Protein AF-R1F350-F1 (afdb_monomer)

Sequence (183 aa):
MNARAAGSGDGQAMASATAKAPAALISCAGPSAGRVEKTRAMTGGVHEHMRAWEPEEDLTILRLLGECAQSGLGPNWSRIAVSLPGRTVSSVRNRWQRIEKGRKLREAGHAFKNRCQRCGAPKRGHVCLAKLDQRASADAVAAAGLGQPTPPPPSQHRSPAPAPTPAPAPPPSAFKAFICHRE

InterPro domains:
  IPR001005 SANT/Myb domain [PF00249] (52-98)
  IPR001005 SANT/Myb domain [PS50090] (53-100)
  IPR001005 SANT/Myb domain [SM00717] (49-102)
  IPR001005 SANT/Myb domain [cd00167] (52-99)
  IPR009057 Homedomain-like superfamily [SSF46689] (52-104)
  IPR017930 Myb domain [PS51294] (51-104)

Solvent-accessible surface area (backbone atoms only — not comparable to full-atom values): 12616 Å² total; per-residue (Å²): 140,83,90,77,90,83,83,87,85,81,80,85,89,75,88,80,90,79,81,84,80,80,88,78,85,79,85,85,80,85,78,96,72,83,83,76,79,74,77,76,74,80,79,81,69,83,64,91,80,68,78,77,86,51,44,67,58,51,49,51,51,54,50,54,43,50,55,27,52,75,69,74,39,68,81,58,48,65,69,52,26,72,78,35,87,97,49,49,44,66,56,52,52,55,50,51,53,41,29,51,53,26,47,55,39,53,76,69,65,57,87,65,90,54,54,31,93,83,72,63,47,52,49,60,35,58,71,52,64,66,57,46,54,55,47,55,52,50,52,49,45,61,72,64,72,59,83,71,84,76,75,77,76,80,77,72,80,76,73,81,77,82,76,86,79,80,80,83,80,81,80,82,78,81,79,77,80,79,76,85,83,87,132

Mean predicted aligned error: 19.85 Å

Organism: Emiliania huxleyi (NCBI:txid2903)

Foldseek 3Di:
DDDDDDDDDDDDDDDDDDDDDDDDDDDDDDDDDDDPVPPPPPPPDDPPPPDDDALVLVVLLVVQQVVCVVVVHHRPLVVSVVVPPPDDSVRSVVLVVQLVVLVVCVVVVHDAPDADPQPRHRPGNDRDVSRVVVVVVVVVVVVVVDPDDDPDPPPPDPDDDDDDDDDDDDDDDDDDPPPDDDD

Structure (mmCIF, N/CA/C/O backbone):
data_AF-R1F350-F1
#
_entry.id   AF-R1F350-F1
#
loop_
_atom_site.group_PDB
_atom_site.id
_atom_site.type_symbol
_atom_site.label_atom_id
_atom_site.label_alt_id
_atom_site.label_comp_id
_atom_site.label_asym_id
_atom_site.label_entity_id
_atom_site.label_seq_id
_atom_site.pdbx_PDB_ins_code
_atom_site.Cartn_x
_atom_site.Cartn_y
_atom_site.Cartn_z
_atom_site.occupancy
_atom_site.B_iso_or_equiv
_atom_site.auth_seq_id
_atom_site.auth_comp_id
_atom_site.auth_asym_id
_atom_site.auth_atom_id
_atom_site.pdbx_PDB_model_num
ATOM 1 N N . MET A 1 1 ? 47.060 55.352 20.694 1.00 50.06 1 MET A N 1
ATOM 2 C CA . MET A 1 1 ? 45.718 54.897 20.275 1.00 50.06 1 MET A CA 1
ATOM 3 C C . MET A 1 1 ? 45.734 53.382 20.373 1.00 50.06 1 MET A C 1
ATOM 5 O O . MET A 1 1 ? 46.340 52.729 19.539 1.00 50.06 1 MET A O 1
ATOM 9 N N . ASN A 1 2 ? 45.224 52.865 21.490 1.00 38.97 2 ASN A N 1
ATOM 10 C CA . ASN A 1 2 ? 45.130 51.436 21.796 1.00 38.97 2 ASN A CA 1
ATOM 11 C C . ASN A 1 2 ? 43.797 50.865 21.287 1.00 38.97 2 ASN A C 1
ATOM 13 O O . ASN A 1 2 ? 42.863 51.640 21.088 1.00 38.97 2 ASN A O 1
ATOM 17 N N . ALA A 1 3 ? 43.722 49.522 21.258 1.00 43.44 3 ALA A N 1
ATOM 18 C CA . ALA A 1 3 ? 42.545 48.644 21.099 1.00 43.44 3 ALA A CA 1
ATOM 19 C C . ALA A 1 3 ? 42.185 48.291 19.637 1.00 43.44 3 ALA A C 1
ATOM 21 O O . ALA A 1 3 ? 42.104 49.178 18.802 1.00 43.44 3 ALA A O 1
ATOM 22 N N . ARG A 1 4 ? 41.925 47.038 19.226 1.00 43.22 4 ARG A N 1
ATOM 23 C CA . ARG A 1 4 ? 41.591 45.754 19.894 1.00 43.22 4 ARG A CA 1
ATOM 24 C C . ARG A 1 4 ? 41.860 44.629 18.866 1.00 43.22 4 ARG A C 1
ATOM 26 O O . ARG A 1 4 ? 41.334 44.697 17.765 1.00 43.22 4 ARG A O 1
ATOM 33 N N . ALA A 1 5 ? 42.817 43.726 19.076 1.00 41.25 5 ALA A N 1
ATOM 34 C CA . ALA A 1 5 ? 42.639 42.362 19.603 1.00 41.25 5 ALA A CA 1
ATOM 35 C C . ALA A 1 5 ? 41.342 41.643 19.161 1.00 41.25 5 ALA A C 1
ATOM 37 O O . ALA A 1 5 ? 40.308 41.775 19.814 1.00 41.25 5 ALA A O 1
ATOM 38 N N . ALA A 1 6 ? 41.426 40.850 18.087 1.00 47.41 6 ALA A N 1
ATOM 39 C CA . ALA A 1 6 ? 40.472 39.786 17.779 1.00 47.41 6 ALA A CA 1
ATOM 40 C C . ALA A 1 6 ? 40.971 38.487 18.430 1.00 47.41 6 ALA A C 1
ATOM 42 O O . ALA A 1 6 ? 42.096 38.053 18.181 1.00 47.41 6 ALA A O 1
ATOM 43 N N . GLY A 1 7 ? 40.152 37.916 19.311 1.00 38.00 7 GLY A N 1
ATOM 44 C CA . GLY A 1 7 ? 40.407 36.637 19.957 1.00 38.00 7 GLY A CA 1
ATOM 45 C C . GLY A 1 7 ? 39.994 35.474 19.061 1.00 38.00 7 GLY A C 1
ATOM 46 O O . GLY A 1 7 ? 38.852 35.419 18.615 1.00 38.00 7 GLY A O 1
ATOM 47 N N . SER A 1 8 ? 40.908 34.527 18.861 1.00 42.53 8 SER A N 1
ATOM 48 C CA . SER A 1 8 ? 40.572 33.149 18.503 1.00 42.53 8 SER A CA 1
ATOM 49 C C . SER A 1 8 ? 40.710 32.308 19.761 1.00 42.53 8 SER A C 1
ATOM 51 O O . SER A 1 8 ? 41.816 32.037 20.225 1.00 42.53 8 SER A O 1
ATOM 53 N N . GLY A 1 9 ? 39.568 31.944 20.331 1.00 43.94 9 GLY A N 1
ATOM 54 C CA . GLY A 1 9 ? 39.455 30.845 21.269 1.00 43.94 9 GLY A CA 1
ATOM 55 C C . GLY A 1 9 ? 38.732 29.719 20.553 1.00 43.94 9 GLY A C 1
ATOM 56 O O . GLY A 1 9 ? 37.533 29.826 20.340 1.00 43.94 9 GLY A O 1
ATOM 57 N N . ASP A 1 10 ? 39.455 28.659 20.214 1.00 48.03 10 ASP A N 1
ATOM 58 C CA . ASP A 1 10 ? 38.852 27.371 19.896 1.00 48.03 10 ASP A CA 1
ATOM 59 C C . ASP A 1 10 ? 39.538 26.306 20.742 1.00 48.03 10 ASP A C 1
ATOM 61 O O . ASP A 1 10 ? 40.763 26.154 20.769 1.00 48.03 10 ASP A O 1
ATOM 65 N N . GLY A 1 11 ? 38.699 25.650 21.535 1.00 42.50 11 GLY A N 1
ATOM 66 C CA . GLY A 1 11 ? 39.074 24.708 22.563 1.00 42.50 11 GLY A CA 1
ATOM 67 C C . GLY A 1 11 ? 39.559 23.385 21.986 1.00 42.50 11 GLY A C 1
ATOM 68 O O . GLY A 1 11 ? 38.943 22.787 21.114 1.00 42.50 11 GLY A O 1
ATOM 69 N N . GLN A 1 12 ? 40.657 22.906 22.559 1.00 41.66 12 GLN A N 1
ATOM 70 C CA . GLN A 1 12 ? 40.673 21.649 23.307 1.00 41.66 12 GLN A CA 1
ATOM 71 C C . GLN A 1 12 ? 39.906 20.476 22.657 1.00 41.66 12 GLN A C 1
ATOM 73 O O . GLN A 1 12 ? 38.819 20.098 23.085 1.00 41.66 12 GLN A O 1
ATOM 78 N N . ALA A 1 13 ? 40.527 19.841 21.662 1.00 43.09 13 ALA A N 1
ATOM 79 C CA . ALA A 1 13 ? 40.185 18.481 21.255 1.00 43.09 13 ALA A CA 1
ATOM 80 C C . ALA A 1 13 ? 40.896 17.484 22.188 1.00 43.09 13 ALA A C 1
ATOM 82 O O . ALA A 1 13 ? 42.116 17.335 22.136 1.00 43.09 13 ALA A O 1
ATOM 83 N N . MET A 1 14 ? 40.132 16.805 23.044 1.00 44.28 14 MET A N 1
ATOM 84 C CA . MET A 1 14 ? 40.595 15.684 23.866 1.00 44.28 14 MET A CA 1
ATOM 85 C C . MET A 1 14 ? 39.774 14.431 23.544 1.00 44.28 14 MET A C 1
ATOM 87 O O . MET A 1 14 ? 38.551 14.469 23.617 1.00 44.28 14 MET A O 1
ATOM 91 N N . ALA A 1 15 ? 40.503 13.338 23.276 1.00 40.78 15 ALA A N 1
ATOM 92 C CA . ALA A 1 15 ? 40.115 11.921 23.345 1.00 40.78 15 ALA A CA 1
ATOM 93 C C . ALA A 1 15 ? 39.000 11.436 22.380 1.00 40.78 15 ALA A C 1
ATOM 95 O O . ALA A 1 15 ? 37.942 12.022 22.246 1.00 40.78 15 ALA A O 1
ATOM 96 N N . SER A 1 16 ? 39.115 10.297 21.697 1.00 45.00 16 SER A N 1
ATOM 97 C CA . SER A 1 16 ? 39.564 9.015 22.238 1.00 45.00 16 SER A CA 1
ATOM 98 C C . SER A 1 16 ? 40.127 8.114 21.138 1.00 45.00 16 SER A C 1
ATOM 100 O O . SER A 1 16 ? 39.430 7.751 20.191 1.00 45.00 16 SER A O 1
ATOM 102 N N . ALA A 1 17 ? 41.379 7.699 21.309 1.00 48.62 17 ALA A N 1
ATOM 103 C CA . ALA A 1 17 ? 41.941 6.543 20.634 1.00 48.62 17 ALA A CA 1
ATOM 104 C C . ALA A 1 17 ? 41.421 5.277 21.330 1.00 48.62 17 ALA A C 1
ATOM 106 O O . ALA A 1 17 ? 41.677 5.069 22.513 1.00 48.62 17 ALA A O 1
ATOM 107 N N . THR A 1 18 ? 40.704 4.417 20.610 1.00 49.72 18 THR A N 1
ATOM 108 C CA . THR A 1 18 ? 40.496 3.025 21.030 1.00 49.72 18 THR A CA 1
ATOM 109 C C . THR A 1 18 ? 41.321 2.134 20.118 1.00 49.72 18 THR A C 1
ATOM 111 O O . THR A 1 18 ? 41.031 1.952 18.937 1.00 49.72 18 THR A O 1
ATOM 114 N N . ALA A 1 19 ? 42.423 1.647 20.683 1.00 50.97 19 ALA A N 1
ATOM 115 C CA . ALA A 1 19 ? 43.364 0.754 20.042 1.00 50.97 19 ALA A CA 1
ATOM 116 C C . ALA A 1 19 ? 42.702 -0.587 19.689 1.00 50.97 19 ALA A C 1
ATOM 118 O O . ALA A 1 19 ? 41.981 -1.194 20.480 1.00 50.97 19 ALA A O 1
ATOM 119 N N . LYS A 1 20 ? 42.995 -1.050 18.476 1.00 44.88 20 LYS A N 1
ATOM 120 C CA . LYS A 1 20 ? 42.653 -2.367 17.947 1.00 44.88 20 LYS A CA 1
ATOM 121 C C . LYS A 1 20 ? 43.559 -3.403 18.622 1.00 44.88 20 LYS A C 1
ATOM 123 O O . LYS A 1 20 ? 44.763 -3.406 18.384 1.00 44.88 20 LYS A O 1
ATOM 128 N N . ALA A 1 21 ? 42.993 -4.248 19.481 1.00 53.97 21 ALA A N 1
ATOM 129 C CA . ALA A 1 21 ? 43.732 -5.330 20.129 1.00 53.97 21 ALA A CA 1
ATOM 130 C C . ALA A 1 21 ? 44.189 -6.388 19.097 1.00 53.97 21 ALA A C 1
ATOM 132 O O . ALA A 1 21 ? 43.416 -6.715 18.188 1.00 53.97 21 ALA A O 1
ATOM 133 N N . PRO A 1 22 ? 45.416 -6.934 19.205 1.00 55.34 22 PRO A N 1
ATOM 134 C CA . PRO A 1 22 ? 45.877 -8.016 18.345 1.00 55.34 22 PRO A CA 1
ATOM 135 C C . PRO A 1 22 ? 45.235 -9.357 18.719 1.00 55.34 22 PRO A C 1
ATOM 137 O O . PRO A 1 22 ? 44.974 -9.655 19.884 1.00 55.34 22 PRO A O 1
ATOM 140 N N . ALA A 1 23 ? 44.999 -10.168 17.688 1.00 49.31 23 ALA A N 1
ATOM 141 C CA . ALA A 1 23 ? 44.456 -11.512 17.777 1.00 49.31 23 ALA A CA 1
ATOM 142 C C . ALA A 1 23 ? 45.375 -12.425 18.606 1.00 49.31 23 ALA A C 1
ATOM 144 O O . ALA A 1 23 ? 46.493 -12.735 18.198 1.00 49.31 23 ALA A O 1
ATOM 145 N N . ALA A 1 24 ? 44.884 -12.872 19.762 1.00 46.31 24 ALA A N 1
ATOM 146 C CA . ALA A 1 24 ? 45.496 -13.957 20.510 1.00 46.31 24 ALA A CA 1
ATOM 147 C C . ALA A 1 24 ? 45.280 -15.275 19.750 1.00 46.31 24 ALA A C 1
ATOM 149 O O . ALA A 1 24 ? 44.149 -15.686 19.481 1.00 46.31 24 ALA A O 1
ATOM 150 N N . LEU A 1 25 ? 46.387 -15.921 19.394 1.00 50.31 25 LEU A N 1
ATOM 151 C CA . LEU A 1 25 ? 46.442 -17.252 18.807 1.00 50.31 25 LEU A CA 1
ATOM 152 C C . LEU A 1 25 ? 46.067 -18.274 19.888 1.00 50.31 25 LEU A C 1
ATOM 154 O O . LEU A 1 25 ? 46.897 -18.660 20.708 1.00 50.31 25 LEU A O 1
ATOM 158 N N . ILE A 1 26 ? 44.806 -18.702 19.905 1.00 52.78 26 ILE A N 1
ATOM 159 C CA . ILE A 1 26 ? 44.370 -19.834 20.725 1.00 52.78 26 ILE A CA 1
ATOM 160 C C . ILE A 1 26 ? 44.694 -21.110 19.946 1.00 52.78 26 ILE A C 1
ATOM 162 O O . ILE A 1 26 ? 44.023 -21.463 18.976 1.00 52.78 26 ILE A O 1
ATOM 166 N N . SER A 1 27 ? 45.769 -21.770 20.373 1.00 45.66 27 SER A N 1
ATOM 167 C CA . SER A 1 27 ? 46.142 -23.123 19.968 1.00 45.66 27 SER A CA 1
ATOM 168 C C . SER A 1 27 ? 45.006 -24.091 20.311 1.00 45.66 27 SER A C 1
ATOM 170 O O . SER A 1 27 ? 44.620 -24.212 21.473 1.00 45.66 27 SER A O 1
ATOM 172 N N . CYS A 1 28 ? 44.446 -24.761 19.304 1.00 36.09 28 CYS A N 1
ATOM 173 C CA . CYS A 1 28 ? 43.453 -25.814 19.485 1.00 36.09 28 CYS A CA 1
ATOM 174 C C . CYS A 1 28 ? 44.112 -27.178 19.243 1.00 36.09 28 CYS A C 1
ATOM 176 O O . CYS A 1 28 ? 44.440 -27.534 18.114 1.00 36.09 28 CYS A O 1
ATOM 178 N N . ALA A 1 29 ? 44.290 -27.951 20.316 1.00 47.88 29 ALA A N 1
ATOM 179 C CA . ALA A 1 29 ? 44.720 -29.344 20.265 1.00 47.88 29 ALA A CA 1
ATOM 180 C C . ALA A 1 29 ? 43.743 -30.237 21.058 1.00 47.88 29 ALA A C 1
ATOM 182 O O . ALA A 1 29 ? 43.839 -30.328 22.276 1.00 47.88 29 ALA A O 1
ATOM 183 N N . GLY A 1 30 ? 42.834 -30.893 20.315 1.00 43.78 30 GLY A N 1
ATOM 184 C CA . GLY A 1 30 ? 42.125 -32.155 20.625 1.00 43.78 30 GLY A CA 1
ATOM 185 C C . GLY A 1 30 ? 41.045 -32.173 21.730 1.00 43.78 30 GLY A C 1
ATOM 186 O O . GLY A 1 30 ? 41.003 -31.264 22.551 1.00 43.78 30 GLY A O 1
ATOM 187 N N . PRO A 1 31 ? 40.179 -33.216 21.807 1.00 49.00 31 PRO A N 1
ATOM 188 C CA . PRO A 1 31 ? 40.074 -34.404 20.954 1.00 49.00 31 PRO A CA 1
ATOM 189 C C . PRO A 1 31 ? 38.715 -34.560 20.232 1.00 49.00 31 PRO A C 1
ATOM 191 O O . PRO A 1 31 ? 37.685 -34.001 20.604 1.00 49.00 31 PRO A O 1
ATOM 194 N N . SER A 1 32 ? 38.750 -35.381 19.182 1.00 53.47 32 SER A N 1
ATOM 195 C CA . SER A 1 32 ? 37.610 -35.910 18.430 1.00 53.47 32 SER A CA 1
ATOM 196 C C . SER A 1 32 ? 36.572 -36.565 19.351 1.00 53.47 32 SER A C 1
ATOM 198 O O . SER A 1 32 ? 36.856 -37.576 19.990 1.00 53.47 32 SER A O 1
ATOM 200 N N . ALA A 1 33 ? 35.360 -36.013 19.387 1.00 47.72 33 ALA A N 1
ATOM 201 C CA . ALA A 1 33 ? 34.172 -36.680 19.903 1.00 47.72 33 ALA A CA 1
ATOM 202 C C . ALA A 1 33 ? 32.977 -36.308 19.013 1.00 47.72 33 ALA A C 1
ATOM 204 O O . ALA A 1 33 ? 32.755 -35.138 18.705 1.00 47.72 33 ALA A O 1
ATOM 205 N N . GLY A 1 34 ? 32.273 -37.342 18.549 1.00 45.47 34 GLY A N 1
ATOM 206 C CA . GLY A 1 34 ? 31.247 -37.354 17.506 1.00 45.47 34 GLY A CA 1
ATOM 207 C C . GLY A 1 34 ? 30.442 -36.070 17.302 1.00 45.47 34 GLY A C 1
ATOM 208 O O . GLY A 1 34 ? 29.664 -35.646 18.156 1.00 45.47 34 GLY A O 1
ATOM 209 N N . ARG A 1 35 ? 30.534 -35.521 16.087 1.00 50.66 35 ARG A N 1
ATOM 210 C CA . ARG A 1 35 ? 29.539 -34.591 15.556 1.00 50.66 35 ARG A CA 1
ATOM 211 C C . ARG A 1 35 ? 28.233 -35.362 15.368 1.00 50.66 35 ARG A C 1
ATOM 213 O O . ARG A 1 35 ? 28.013 -35.973 14.327 1.00 50.66 35 ARG A O 1
ATOM 220 N N . VAL A 1 36 ? 27.359 -35.337 16.371 1.00 50.47 36 VAL A N 1
ATOM 221 C CA . VAL A 1 36 ? 25.945 -35.653 16.158 1.00 50.47 36 VAL A CA 1
ATOM 222 C C . VAL A 1 36 ? 25.391 -34.517 15.309 1.00 50.47 36 VAL A C 1
ATOM 224 O O . VAL A 1 36 ? 25.082 -33.434 15.809 1.00 50.47 36 VAL A O 1
ATOM 227 N N . GLU A 1 37 ? 25.340 -34.740 13.999 1.00 58.91 37 GLU A N 1
ATOM 228 C CA . GLU A 1 37 ? 24.728 -33.836 13.036 1.00 58.91 37 GLU A CA 1
ATOM 229 C C . GLU A 1 37 ? 23.218 -33.821 13.289 1.00 58.91 37 GLU A C 1
ATOM 231 O O . GLU A 1 37 ? 22.434 -34.537 12.671 1.00 58.91 37 GLU A O 1
ATOM 236 N N . LYS A 1 38 ? 22.791 -33.026 14.274 1.00 50.44 38 LYS A N 1
ATOM 237 C CA . LYS A 1 38 ? 21.377 -32.766 14.512 1.00 50.44 38 LYS A CA 1
ATOM 238 C C . LYS A 1 38 ? 20.915 -31.844 13.395 1.00 50.44 38 LYS A C 1
ATOM 240 O O . LYS A 1 38 ? 20.925 -30.622 13.544 1.00 50.44 38 LYS A O 1
ATOM 245 N N . THR A 1 39 ? 20.527 -32.433 12.266 1.00 56.41 39 THR A N 1
ATOM 246 C CA . THR A 1 39 ? 19.742 -31.763 11.233 1.00 56.41 39 THR A CA 1
ATOM 247 C C . THR A 1 39 ? 18.508 -31.194 11.924 1.00 56.41 39 THR A C 1
ATOM 249 O O . THR A 1 39 ? 17.549 -31.910 12.217 1.00 56.41 39 THR A O 1
ATOM 252 N N . ARG A 1 40 ? 18.553 -29.908 12.288 1.00 60.50 40 ARG A N 1
ATOM 253 C CA . ARG A 1 40 ? 17.394 -29.192 12.815 1.00 60.50 40 ARG A CA 1
ATOM 254 C C . ARG A 1 40 ? 16.409 -29.076 11.661 1.00 60.50 40 ARG A C 1
ATOM 256 O O . ARG A 1 40 ? 16.467 -28.131 10.880 1.00 60.50 40 ARG A O 1
ATOM 263 N N . ALA A 1 41 ? 15.549 -30.081 11.533 1.00 61.62 41 ALA A N 1
ATOM 264 C CA . ALA A 1 41 ? 14.370 -30.016 10.699 1.00 61.62 41 ALA A CA 1
ATOM 265 C C . ALA A 1 41 ? 13.566 -28.799 11.168 1.00 61.62 41 ALA A C 1
ATOM 267 O O . ALA A 1 41 ? 13.064 -28.756 12.290 1.00 61.62 41 ALA A O 1
ATOM 268 N N . MET A 1 42 ? 13.532 -27.767 10.332 1.00 57.97 42 MET A N 1
ATOM 269 C CA . MET A 1 42 ? 12.747 -26.568 10.576 1.00 57.97 42 MET A CA 1
ATOM 270 C C . MET A 1 42 ? 11.283 -26.960 10.340 1.00 57.97 42 MET A C 1
ATOM 272 O O . MET A 1 42 ? 10.786 -26.857 9.219 1.00 57.97 42 MET A O 1
ATOM 276 N N . THR A 1 43 ? 10.590 -27.471 11.357 1.00 62.41 43 THR A N 1
ATOM 277 C CA . THR A 1 43 ? 9.142 -27.697 11.290 1.00 62.41 43 THR A CA 1
ATOM 278 C C . THR A 1 43 ? 8.455 -26.337 11.290 1.00 62.41 43 THR A C 1
ATOM 280 O O . THR A 1 43 ? 8.123 -25.787 12.339 1.00 62.41 43 THR A O 1
ATOM 283 N N . GLY A 1 44 ? 8.318 -25.746 10.102 1.00 58.16 44 GLY A N 1
ATOM 284 C CA . GLY A 1 44 ? 7.539 -24.535 9.888 1.00 58.16 44 GLY A CA 1
ATOM 285 C C . GLY A 1 44 ? 6.069 -24.839 10.136 1.00 58.16 44 GLY A C 1
ATOM 286 O O . GLY A 1 44 ? 5.357 -25.218 9.210 1.00 58.16 44 GLY A O 1
ATOM 287 N N . GLY A 1 45 ? 5.639 -24.723 11.392 1.00 64.06 45 GLY A N 1
ATOM 288 C CA . GLY A 1 45 ? 4.236 -24.840 11.769 1.00 64.06 45 GLY A CA 1
ATOM 289 C C . GLY A 1 45 ? 3.392 -23.790 11.048 1.00 64.06 45 GLY A C 1
ATOM 290 O O . GLY A 1 45 ? 3.864 -22.701 10.715 1.00 64.06 45 GLY A O 1
ATOM 291 N N . VAL A 1 46 ? 2.127 -24.112 10.797 1.00 60.78 46 VAL A N 1
ATOM 292 C CA . VAL A 1 46 ? 1.134 -23.134 10.351 1.00 60.78 46 VAL A CA 1
ATOM 293 C C . VAL A 1 46 ? 0.886 -22.191 11.522 1.00 60.78 46 VAL A C 1
ATOM 295 O O . VAL A 1 46 ? 0.313 -22.576 12.535 1.00 60.78 46 VAL A O 1
ATOM 298 N N . HIS A 1 47 ? 1.360 -20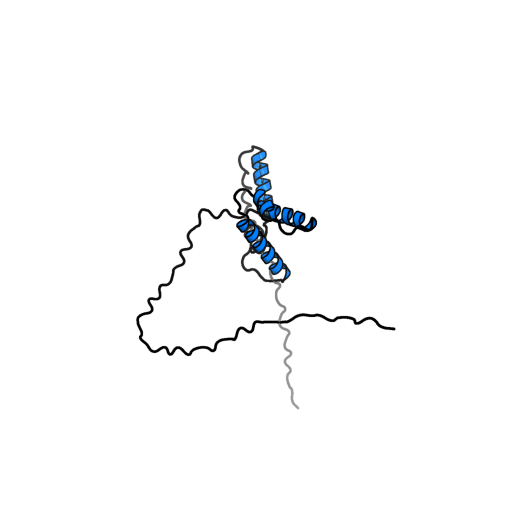.952 11.423 1.00 64.88 47 HIS A N 1
ATOM 299 C CA . HIS A 1 47 ? 1.022 -19.934 12.411 1.00 64.88 47 HIS A CA 1
ATOM 300 C C . HIS A 1 47 ? -0.429 -19.506 12.141 1.00 64.88 47 HIS A C 1
ATOM 302 O O . HIS A 1 47 ? -0.667 -18.625 11.312 1.00 64.88 47 HIS A O 1
ATOM 308 N N . GLU A 1 48 ? -1.386 -20.132 12.832 1.00 58.62 48 GLU A N 1
ATOM 309 C CA . GLU A 1 48 ? -2.845 -19.928 12.704 1.00 58.62 48 GLU A CA 1
ATOM 310 C C . GLU A 1 48 ? -3.281 -18.454 12.876 1.00 58.62 48 GLU A C 1
ATOM 312 O O . GLU A 1 48 ? -4.345 -18.038 12.425 1.00 58.62 48 GLU A O 1
ATOM 317 N N . HIS A 1 49 ? -2.406 -17.608 13.428 1.00 61.38 49 HIS A N 1
ATOM 318 C CA . HIS A 1 49 ? -2.615 -16.167 13.587 1.00 61.38 49 HIS A CA 1
ATOM 319 C C . HIS A 1 49 ? -1.931 -15.254 12.553 1.00 61.38 49 HIS A C 1
ATOM 321 O O . HIS A 1 49 ? -1.936 -14.031 12.713 1.00 61.38 49 HIS A O 1
ATOM 327 N N . MET A 1 50 ? -1.382 -15.773 11.449 1.00 69.31 50 MET A N 1
ATOM 328 C CA . MET A 1 50 ? -0.904 -14.907 10.360 1.00 69.31 50 MET A CA 1
ATOM 329 C C . MET A 1 50 ? -2.051 -14.447 9.452 1.00 69.31 50 MET A C 1
ATOM 331 O O . MET A 1 50 ? -2.225 -14.946 8.340 1.00 69.31 50 MET A O 1
ATOM 335 N N . ARG A 1 51 ? -2.802 -13.426 9.886 1.00 83.62 51 ARG A N 1
ATOM 336 C CA . ARG A 1 51 ? -3.756 -12.722 9.013 1.00 83.62 51 ARG A CA 1
ATOM 337 C C . ARG A 1 51 ? -3.019 -12.190 7.776 1.00 83.62 51 ARG A C 1
ATOM 339 O O . ARG A 1 51 ? -2.141 -11.328 7.899 1.00 83.62 51 ARG A O 1
ATOM 346 N N . ALA A 1 52 ? -3.381 -12.679 6.590 1.00 88.75 52 ALA A N 1
ATOM 347 C CA . ALA A 1 52 ? -2.829 -12.212 5.319 1.00 88.75 52 ALA A CA 1
ATOM 348 C C . ALA A 1 52 ? -3.118 -10.718 5.111 1.00 88.75 52 ALA A C 1
ATOM 350 O O . ALA A 1 52 ? -4.130 -10.221 5.592 1.00 88.75 52 ALA A O 1
ATOM 351 N N . TRP A 1 53 ? -2.208 -10.000 4.449 1.00 91.06 53 TRP A N 1
ATOM 352 C CA . TRP A 1 53 ? -2.416 -8.591 4.104 1.00 91.06 53 TRP A CA 1
ATOM 353 C C . TRP A 1 53 ? -3.366 -8.468 2.924 1.00 91.06 53 TRP A C 1
ATOM 355 O O . TRP A 1 53 ? -3.112 -9.044 1.857 1.00 91.06 53 TRP A O 1
ATOM 365 N N . GLU A 1 54 ? -4.415 -7.690 3.129 1.00 92.00 54 GLU A N 1
ATOM 366 C CA . GLU A 1 54 ? -5.379 -7.356 2.101 1.00 92.00 54 GLU A CA 1
ATOM 367 C C . GLU A 1 54 ? -4.935 -6.092 1.345 1.00 92.00 54 GLU A C 1
ATOM 369 O O . GLU A 1 54 ? -4.309 -5.197 1.921 1.00 92.00 54 GLU A O 1
ATOM 374 N N . PRO A 1 55 ? -5.192 -6.014 0.031 1.00 91.56 55 PRO A N 1
ATOM 375 C CA . PRO A 1 55 ? -4.765 -4.880 -0.780 1.00 91.56 55 PRO A CA 1
ATOM 376 C C . PRO A 1 55 ? -5.470 -3.573 -0.384 1.00 91.56 55 PRO A C 1
ATOM 378 O O . PRO A 1 55 ? -4.913 -2.503 -0.609 1.00 91.56 55 PRO A O 1
ATOM 381 N N . GLU A 1 56 ? -6.651 -3.636 0.234 1.00 93.00 56 GLU A N 1
ATOM 382 C CA . GLU A 1 56 ? -7.372 -2.485 0.786 1.00 93.00 56 GLU A CA 1
ATOM 383 C C . GLU A 1 56 ? -6.569 -1.860 1.935 1.00 93.00 56 GLU A C 1
ATOM 385 O O . GLU A 1 56 ? -6.397 -0.643 2.002 1.00 93.00 56 GLU A O 1
ATOM 390 N N . GLU A 1 57 ? -6.008 -2.705 2.809 1.00 94.31 57 GLU A N 1
ATOM 391 C CA . GLU A 1 57 ? -5.119 -2.265 3.886 1.00 94.31 57 GLU A CA 1
ATOM 392 C C . GLU A 1 57 ? -3.867 -1.600 3.300 1.00 94.31 57 GLU A C 1
ATOM 394 O O . GLU A 1 57 ? -3.439 -0.548 3.774 1.00 94.31 57 GLU A O 1
ATOM 399 N N . ASP A 1 58 ? -3.300 -2.181 2.237 1.00 94.88 58 ASP A N 1
ATOM 400 C CA . ASP A 1 58 ? -2.128 -1.624 1.559 1.00 94.88 58 ASP A CA 1
ATOM 401 C C . ASP A 1 58 ? -2.403 -0.233 0.964 1.00 94.88 58 ASP A C 1
ATOM 403 O O . ASP A 1 58 ? -1.552 0.653 1.064 1.00 94.88 58 ASP A O 1
ATOM 407 N N . LEU A 1 59 ? -3.583 -0.016 0.370 1.00 94.81 59 LEU A N 1
ATOM 408 C CA . LEU A 1 59 ? -3.983 1.295 -0.150 1.00 94.81 59 LEU A CA 1
ATOM 409 C C . LEU A 1 59 ? -4.131 2.332 0.963 1.00 94.81 59 LEU A C 1
ATOM 411 O O . LEU A 1 59 ? -3.659 3.458 0.803 1.00 94.81 59 LEU A O 1
ATOM 415 N N . THR A 1 60 ? -4.718 1.954 2.100 1.00 95.38 60 THR A N 1
ATOM 416 C CA . THR A 1 60 ? -4.819 2.834 3.274 1.00 95.38 60 THR A CA 1
ATOM 417 C C . THR A 1 60 ? -3.437 3.255 3.769 1.00 95.38 60 THR A C 1
ATOM 419 O O . THR A 1 60 ? -3.212 4.436 4.034 1.00 95.38 60 THR A O 1
ATOM 422 N N . ILE A 1 61 ? -2.475 2.323 3.821 1.00 95.69 61 ILE A N 1
ATOM 423 C CA . ILE A 1 61 ? -1.082 2.635 4.178 1.00 95.69 61 ILE A CA 1
ATOM 424 C C . ILE A 1 61 ? -0.486 3.652 3.200 1.00 95.69 61 ILE A C 1
ATOM 426 O O . ILE A 1 61 ? 0.098 4.645 3.631 1.00 95.69 61 ILE A O 1
ATOM 430 N N . LEU A 1 62 ? -0.614 3.411 1.891 1.00 94.81 62 LEU A N 1
ATOM 431 C CA . LEU A 1 62 ? -0.027 4.275 0.864 1.00 94.81 62 LEU A CA 1
ATOM 432 C C .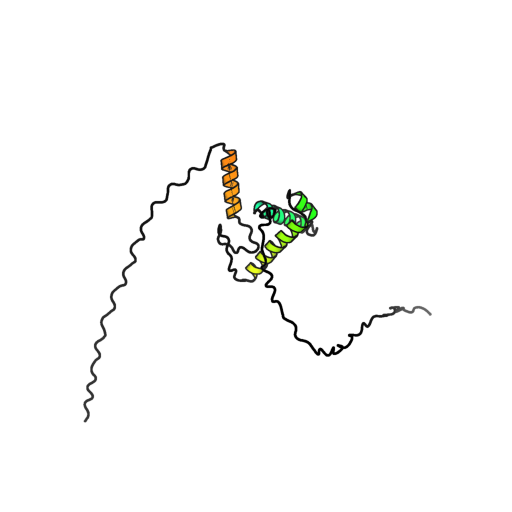 LEU A 1 62 ? -0.658 5.674 0.851 1.00 94.81 62 LEU A C 1
ATOM 434 O O . LEU A 1 62 ? 0.073 6.658 0.752 1.00 94.81 62 LEU A O 1
ATOM 438 N N . ARG A 1 63 ? -1.985 5.767 1.004 1.00 95.62 63 ARG A N 1
ATOM 439 C CA . ARG A 1 63 ? -2.716 7.040 1.086 1.00 95.62 63 ARG A CA 1
ATOM 440 C C . ARG A 1 63 ? -2.240 7.870 2.277 1.00 95.62 63 ARG A C 1
ATOM 442 O O . ARG A 1 63 ? -1.768 8.986 2.085 1.00 95.62 63 ARG A O 1
ATOM 449 N N . LEU A 1 64 ? -2.301 7.313 3.489 1.00 95.56 64 LEU A N 1
ATOM 450 C CA . LEU A 1 64 ? -1.961 8.051 4.711 1.00 95.56 64 LEU A CA 1
ATOM 451 C C . LEU A 1 64 ? -0.480 8.449 4.763 1.00 95.56 64 LEU A C 1
ATOM 453 O O . LEU A 1 64 ? -0.137 9.500 5.304 1.00 95.56 64 LEU A O 1
ATOM 457 N N . LEU A 1 65 ? 0.411 7.636 4.187 1.00 94.75 65 LEU A N 1
ATOM 458 C CA . LEU A 1 65 ? 1.817 8.011 4.029 1.00 94.75 65 LEU A CA 1
ATOM 459 C C . LEU A 1 65 ? 2.001 9.185 3.069 1.00 94.75 65 LEU A C 1
ATOM 461 O O . LEU A 1 65 ? 2.807 10.066 3.362 1.00 94.75 65 LEU A O 1
ATOM 465 N N . GLY A 1 66 ? 1.262 9.203 1.957 1.00 93.62 66 GLY A N 1
ATOM 466 C CA . GLY A 1 66 ? 1.248 10.327 1.023 1.00 93.62 66 GLY A CA 1
ATOM 467 C C . GLY A 1 66 ? 0.800 11.624 1.699 1.00 93.62 66 GLY A C 1
ATOM 468 O O . GLY A 1 66 ? 1.478 12.638 1.573 1.00 93.62 66 GLY A O 1
ATOM 469 N N . GLU A 1 67 ? -0.271 11.568 2.492 1.00 93.38 67 GLU A N 1
ATOM 470 C CA . GLU A 1 67 ? -0.782 12.715 3.259 1.00 93.38 67 GLU A CA 1
ATOM 471 C C . GLU A 1 67 ? 0.232 13.239 4.288 1.00 93.38 67 GLU A C 1
ATOM 473 O O . GLU A 1 67 ? 0.452 14.448 4.399 1.00 93.38 67 GLU A O 1
ATOM 478 N N . CYS A 1 68 ? 0.887 12.337 5.033 1.00 92.12 68 CYS A N 1
ATOM 479 C CA . CYS A 1 68 ? 1.935 12.725 5.980 1.00 92.12 68 CYS A CA 1
ATOM 480 C C . CYS A 1 68 ? 3.096 13.412 5.247 1.00 92.12 68 CYS A C 1
ATOM 482 O O . CYS A 1 68 ? 3.481 14.519 5.622 1.00 92.12 68 CYS A O 1
ATOM 484 N N . ALA A 1 69 ? 3.584 12.804 4.159 1.00 91.88 69 ALA A N 1
ATOM 485 C CA . ALA A 1 69 ? 4.693 13.337 3.373 1.00 91.88 69 ALA A CA 1
ATOM 486 C C . ALA A 1 69 ? 4.389 14.724 2.783 1.00 91.88 69 ALA A C 1
ATOM 488 O O . ALA A 1 69 ? 5.247 15.602 2.821 1.00 91.88 69 ALA A O 1
ATOM 489 N N . GLN A 1 70 ? 3.165 14.945 2.294 1.00 90.94 70 GLN A N 1
ATOM 490 C CA . GLN A 1 70 ? 2.715 16.254 1.805 1.00 90.94 70 GLN A CA 1
ATOM 491 C C . GLN A 1 70 ? 2.682 17.315 2.909 1.00 90.94 70 GLN A C 1
ATOM 493 O O . GLN A 1 70 ? 2.970 18.479 2.656 1.00 90.94 70 GLN A O 1
ATOM 498 N N . SER A 1 71 ? 2.377 16.910 4.141 1.00 90.56 71 SER A N 1
ATOM 499 C CA . SER A 1 71 ? 2.330 17.805 5.301 1.00 90.56 71 SER A CA 1
ATOM 500 C C . SER A 1 71 ? 3.719 18.130 5.878 1.00 90.56 71 SER A C 1
ATOM 502 O O . SER A 1 71 ? 3.808 18.770 6.922 1.00 90.56 71 SER A O 1
ATOM 504 N N . GLY A 1 72 ? 4.806 17.635 5.270 1.00 89.25 72 GLY A N 1
ATOM 505 C CA . GLY A 1 72 ? 6.179 17.779 5.780 1.00 89.25 72 GLY A CA 1
ATOM 506 C C . GLY A 1 72 ? 6.475 16.955 7.040 1.00 89.25 72 GLY A C 1
ATOM 507 O O . GLY A 1 72 ? 7.595 16.955 7.549 1.00 89.25 72 GLY A O 1
ATOM 508 N N . LEU A 1 73 ? 5.481 16.221 7.538 1.00 79.56 73 LEU A N 1
ATOM 509 C CA . LEU A 1 73 ? 5.596 15.329 8.679 1.00 79.56 73 LEU A CA 1
ATOM 510 C C . LEU A 1 73 ? 6.054 13.966 8.149 1.00 79.56 73 LEU A C 1
ATOM 512 O O . LEU A 1 73 ? 5.443 13.387 7.253 1.00 79.56 73 LEU A O 1
ATOM 516 N N . GLY A 1 74 ? 7.145 13.427 8.689 1.00 86.94 74 GLY A N 1
ATOM 517 C CA . GLY A 1 74 ? 7.601 12.080 8.338 1.00 86.94 74 GLY A CA 1
ATOM 518 C C . GLY A 1 74 ? 6.524 10.998 8.566 1.00 86.94 74 GLY A C 1
ATOM 519 O O . GLY A 1 74 ? 5.437 11.266 9.082 1.00 86.94 74 GLY A O 1
ATOM 520 N N . PRO A 1 75 ? 6.804 9.732 8.216 1.00 91.06 75 PRO A N 1
ATOM 521 C CA . PRO A 1 75 ? 5.806 8.670 8.282 1.00 91.06 75 PRO A CA 1
ATOM 522 C C . PRO A 1 75 ? 5.318 8.424 9.720 1.00 91.06 75 PRO A C 1
ATOM 524 O O . PRO A 1 75 ? 6.026 7.843 10.549 1.00 91.06 75 PRO A O 1
ATOM 527 N N . ASN A 1 76 ? 4.079 8.829 10.013 1.00 93.38 76 ASN A N 1
ATOM 528 C CA . ASN A 1 76 ? 3.449 8.620 11.314 1.00 93.38 76 ASN A CA 1
ATOM 529 C C . ASN A 1 76 ? 2.765 7.246 11.377 1.00 93.38 76 ASN A C 1
ATOM 531 O O . ASN A 1 76 ? 1.560 7.098 11.167 1.00 93.38 76 ASN A O 1
ATOM 535 N N . TRP A 1 77 ? 3.558 6.218 11.678 1.00 94.94 77 TRP A N 1
ATOM 536 C CA . TRP A 1 77 ? 3.094 4.828 11.730 1.00 94.94 77 TRP A CA 1
ATOM 537 C C . TRP A 1 77 ? 1.980 4.582 12.752 1.00 94.94 77 TRP A C 1
ATOM 539 O O . TRP A 1 77 ? 1.128 3.727 12.519 1.00 94.94 77 TRP A O 1
ATOM 549 N N . SER A 1 78 ? 1.981 5.316 13.868 1.00 94.56 78 SER A N 1
ATOM 550 C CA . SER A 1 78 ? 0.957 5.194 14.909 1.00 94.56 78 SER A CA 1
ATOM 551 C C . SER A 1 78 ? -0.406 5.636 14.384 1.00 94.56 78 SER A C 1
ATOM 553 O O . SER A 1 78 ? -1.373 4.889 14.506 1.00 94.56 78 SER A O 1
ATOM 555 N N . ARG A 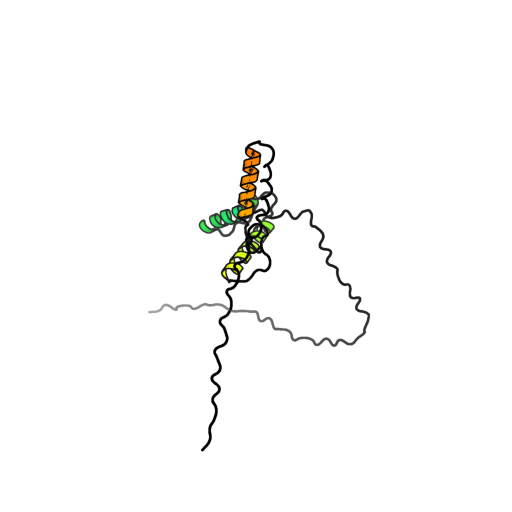1 79 ? -0.469 6.790 13.705 1.00 94.19 79 ARG A N 1
ATOM 556 C CA . ARG A 1 79 ? -1.694 7.282 13.053 1.00 94.19 79 ARG A CA 1
ATOM 557 C C . ARG A 1 79 ? -2.221 6.295 12.008 1.00 94.19 79 ARG A C 1
ATOM 559 O O . ARG A 1 79 ? -3.422 6.057 11.937 1.00 94.19 79 ARG A O 1
ATOM 566 N N . ILE A 1 80 ? -1.326 5.692 11.226 1.00 95.00 80 ILE A N 1
ATOM 567 C CA . ILE A 1 80 ? -1.705 4.717 10.192 1.00 95.00 80 ILE A CA 1
ATOM 568 C C . ILE A 1 80 ? -2.274 3.441 10.823 1.00 95.00 80 ILE A C 1
ATOM 570 O O . ILE A 1 80 ? -3.290 2.929 10.360 1.00 95.00 80 ILE A O 1
ATOM 574 N N . ALA A 1 81 ? -1.659 2.936 11.895 1.00 95.50 81 ALA A N 1
ATOM 575 C CA . ALA A 1 81 ? -2.120 1.722 12.565 1.00 95.50 81 ALA A CA 1
ATOM 576 C C . ALA A 1 81 ? -3.515 1.873 13.190 1.00 95.50 81 ALA A C 1
ATOM 578 O O . ALA A 1 81 ? -4.282 0.918 13.175 1.00 95.50 81 ALA A O 1
ATOM 579 N N . VAL A 1 82 ? -3.881 3.070 13.665 1.00 95.12 82 VAL A N 1
ATOM 580 C CA . VAL A 1 82 ? -5.240 3.352 14.168 1.00 95.12 82 VAL A CA 1
ATOM 581 C C . VAL A 1 82 ? -6.302 3.150 13.081 1.00 95.12 82 VAL A C 1
ATOM 583 O O . VAL A 1 82 ? -7.409 2.717 13.379 1.00 95.12 82 VAL A O 1
ATOM 586 N N . SER A 1 83 ? -5.957 3.395 11.814 1.00 93.81 83 SER A N 1
ATOM 587 C CA . SER A 1 83 ? -6.874 3.198 10.682 1.00 93.81 83 SER A CA 1
ATOM 588 C C . SER A 1 83 ? -6.978 1.734 10.226 1.00 93.81 83 SER A C 1
ATOM 590 O O . SER A 1 83 ? -7.741 1.433 9.312 1.00 93.81 83 SER A O 1
ATOM 592 N N . LEU A 1 84 ? -6.205 0.817 10.823 1.00 93.88 84 LEU A N 1
ATOM 593 C CA . LEU A 1 84 ? -6.116 -0.594 10.436 1.00 93.88 84 LEU A CA 1
ATOM 594 C C . LEU A 1 84 ? -6.387 -1.503 11.649 1.00 93.88 84 LEU A C 1
ATOM 596 O O . LEU A 1 84 ? -5.445 -1.919 12.336 1.00 93.88 84 LEU A O 1
ATOM 600 N N . PRO A 1 85 ? -7.659 -1.844 11.930 1.00 90.44 85 PRO A N 1
ATOM 601 C CA . PRO A 1 85 ? -8.000 -2.658 13.090 1.00 90.44 85 PRO A CA 1
ATOM 602 C C . PRO A 1 85 ? -7.342 -4.042 13.006 1.00 90.44 85 PRO A C 1
ATOM 604 O O . PRO A 1 85 ? -7.345 -4.704 11.969 1.00 90.44 85 PRO A O 1
ATOM 607 N N . GLY A 1 86 ? -6.752 -4.489 14.116 1.00 90.50 86 GLY A N 1
ATOM 608 C CA . GLY A 1 86 ? -6.054 -5.777 14.185 1.00 90.50 86 GLY A CA 1
ATOM 609 C C . GLY A 1 86 ? -4.646 -5.786 13.574 1.00 90.50 86 GLY A C 1
ATOM 610 O O . GLY A 1 86 ? -4.028 -6.850 13.486 1.00 90.50 86 GLY A O 1
ATOM 611 N N . ARG A 1 87 ? -4.099 -4.627 13.176 1.00 93.75 87 ARG A N 1
ATOM 612 C CA . ARG A 1 87 ? -2.692 -4.479 12.774 1.00 93.75 87 ARG A CA 1
ATOM 613 C C . ARG A 1 87 ? -1.915 -3.660 13.797 1.00 93.75 87 ARG A C 1
ATOM 615 O O . ARG A 1 87 ? -2.373 -2.640 14.290 1.00 93.75 87 ARG A O 1
ATOM 622 N N . THR A 1 88 ? -0.693 -4.094 14.093 1.00 94.62 88 THR A N 1
ATOM 623 C CA . THR A 1 88 ? 0.224 -3.347 14.963 1.00 94.62 88 THR A CA 1
ATOM 624 C C . THR A 1 88 ? 1.067 -2.363 14.153 1.00 94.62 88 THR A C 1
ATOM 626 O O . THR A 1 88 ? 1.356 -2.599 12.978 1.00 94.62 88 THR A O 1
ATOM 629 N N . VAL A 1 89 ? 1.552 -1.299 14.799 1.00 95.44 89 VAL A N 1
ATOM 630 C CA . VAL A 1 89 ? 2.448 -0.290 14.198 1.00 95.44 89 VAL A CA 1
ATOM 631 C C . VAL A 1 89 ? 3.666 -0.934 13.517 1.00 95.44 89 VAL A C 1
ATOM 633 O O . VAL A 1 89 ? 4.030 -0.579 12.395 1.00 95.44 89 VAL A O 1
ATOM 636 N N . SER A 1 90 ? 4.272 -1.931 14.173 1.00 94.81 90 SER A N 1
ATOM 637 C CA . SER A 1 90 ? 5.404 -2.689 13.624 1.00 94.81 90 SER A CA 1
ATOM 638 C C . SER A 1 90 ? 5.006 -3.471 12.367 1.00 94.81 90 SER A C 1
ATOM 640 O O . SER A 1 90 ? 5.715 -3.439 11.361 1.00 94.81 90 SER A O 1
ATOM 642 N N . SER A 1 91 ? 3.835 -4.117 12.382 1.00 94.38 91 SER A N 1
ATOM 643 C CA . SER A 1 91 ? 3.308 -4.858 11.231 1.00 94.38 91 SER A CA 1
ATOM 644 C C . SER A 1 91 ? 3.099 -3.944 10.018 1.00 94.38 91 SER A C 1
ATOM 646 O O . SER A 1 91 ? 3.549 -4.271 8.919 1.00 94.38 91 SER A O 1
ATOM 648 N N . VAL A 1 92 ? 2.510 -2.763 10.231 1.00 95.56 92 VAL A N 1
ATOM 649 C CA . VAL A 1 92 ? 2.282 -1.742 9.194 1.00 95.56 92 VAL A CA 1
ATOM 650 C C . VAL A 1 92 ? 3.600 -1.263 8.580 1.00 95.56 92 VAL A C 1
ATOM 652 O O . VAL A 1 92 ? 3.765 -1.296 7.358 1.00 95.56 92 VAL A O 1
ATOM 655 N N . ARG A 1 93 ? 4.582 -0.889 9.412 1.00 95.94 93 ARG A N 1
ATOM 656 C CA . ARG A 1 93 ? 5.914 -0.475 8.942 1.00 95.94 93 ARG A CA 1
ATOM 657 C C . ARG A 1 93 ? 6.581 -1.577 8.116 1.00 95.94 93 ARG A C 1
ATOM 659 O O . ARG A 1 93 ? 7.075 -1.318 7.019 1.00 95.94 93 ARG A O 1
ATOM 666 N N . ASN A 1 94 ? 6.568 -2.810 8.621 1.00 96.00 94 ASN A N 1
ATOM 667 C CA . ASN A 1 94 ? 7.151 -3.967 7.940 1.00 96.00 94 ASN A CA 1
ATOM 668 C C . ASN A 1 94 ? 6.469 -4.238 6.597 1.00 96.00 94 ASN A C 1
ATOM 670 O O . ASN A 1 94 ? 7.130 -4.599 5.616 1.00 96.00 94 ASN A O 1
ATOM 674 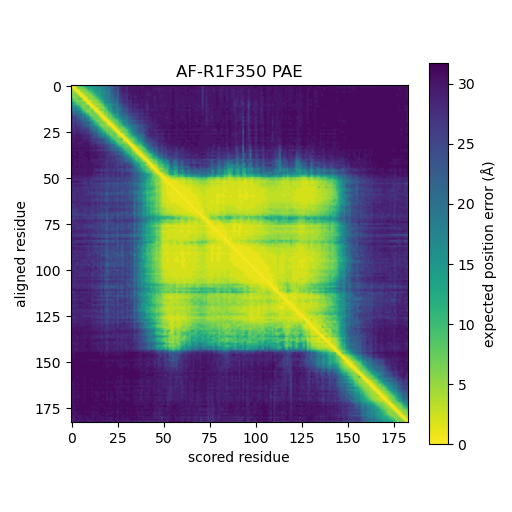N N . ARG A 1 95 ? 5.146 -4.064 6.531 1.00 95.50 95 ARG A N 1
ATOM 675 C CA . ARG A 1 95 ? 4.395 -4.215 5.290 1.00 95.50 95 ARG A CA 1
ATOM 676 C C . ARG A 1 95 ? 4.818 -3.175 4.265 1.00 95.50 95 ARG A C 1
ATOM 678 O O . ARG A 1 95 ? 5.195 -3.559 3.156 1.00 95.50 95 ARG A O 1
ATOM 685 N N . TRP A 1 96 ? 4.845 -1.902 4.652 1.00 95.94 96 TRP A N 1
ATOM 686 C CA . TRP A 1 96 ? 5.290 -0.827 3.770 1.00 95.94 96 TRP A CA 1
ATOM 687 C C . TRP A 1 96 ? 6.718 -1.055 3.266 1.00 95.94 96 TRP A C 1
ATOM 689 O O . TRP A 1 96 ? 6.955 -1.001 2.064 1.00 95.94 96 TRP A O 1
ATOM 699 N N . GLN A 1 97 ? 7.658 -1.430 4.139 1.00 95.81 97 GLN A N 1
ATOM 700 C CA . GLN A 1 97 ? 9.035 -1.738 3.735 1.00 95.81 97 GLN A CA 1
ATOM 701 C C . GLN A 1 97 ? 9.107 -2.846 2.674 1.00 95.81 97 GLN A C 1
ATOM 703 O O . GLN A 1 97 ? 9.946 -2.798 1.772 1.00 95.81 97 GLN A O 1
ATOM 708 N N . ARG A 1 98 ? 8.231 -3.857 2.752 1.00 95.06 98 ARG A N 1
ATOM 709 C CA . ARG A 1 98 ? 8.151 -4.909 1.728 1.00 95.06 98 ARG A CA 1
ATOM 710 C C . ARG A 1 98 ? 7.608 -4.380 0.405 1.00 95.06 98 ARG A C 1
ATOM 712 O O . ARG A 1 98 ? 8.137 -4.783 -0.631 1.00 95.06 98 ARG A O 1
ATOM 719 N N . ILE A 1 99 ? 6.595 -3.514 0.437 1.00 94.88 99 ILE A N 1
ATOM 720 C CA . ILE A 1 99 ? 6.032 -2.851 -0.750 1.00 94.88 99 ILE A CA 1
ATOM 721 C C . ILE A 1 99 ? 7.098 -1.975 -1.411 1.00 94.88 99 ILE A C 1
ATOM 723 O O . ILE A 1 99 ? 7.415 -2.170 -2.583 1.00 94.88 99 ILE A O 1
ATOM 727 N N . GLU A 1 100 ? 7.726 -1.100 -0.632 1.00 95.31 100 GLU A N 1
ATOM 728 C CA . GLU A 1 100 ? 8.766 -0.168 -1.061 1.00 95.31 100 GLU A CA 1
ATOM 729 C C . GLU A 1 100 ? 9.970 -0.899 -1.665 1.00 95.31 100 GLU A C 1
ATOM 731 O O . GLU A 1 100 ? 10.398 -0.604 -2.779 1.00 95.31 100 GLU A O 1
ATOM 736 N N . LYS A 1 101 ? 10.479 -1.933 -0.981 1.00 95.25 101 LYS A N 1
ATOM 737 C CA . LYS A 1 101 ? 11.566 -2.771 -1.507 1.00 95.25 101 LYS A CA 1
ATOM 738 C C . LYS A 1 101 ? 11.156 -3.488 -2.792 1.00 95.25 101 LYS A C 1
ATOM 740 O O . LYS A 1 101 ? 11.978 -3.645 -3.687 1.00 95.25 101 LYS A O 1
ATOM 745 N N . GLY A 1 102 ? 9.911 -3.955 -2.882 1.00 94.38 102 GLY A N 1
ATOM 746 C CA . GLY A 1 102 ? 9.375 -4.545 -4.106 1.00 94.38 102 GLY A CA 1
ATOM 747 C C . GLY A 1 102 ? 9.349 -3.548 -5.261 1.00 94.38 102 GLY A C 1
ATOM 748 O O . GLY A 1 102 ? 9.741 -3.909 -6.366 1.00 94.38 102 GLY A O 1
ATOM 749 N N . ARG A 1 103 ? 8.939 -2.301 -4.999 1.00 93.88 103 ARG A N 1
ATOM 750 C CA . ARG A 1 103 ? 8.904 -1.219 -5.990 1.00 93.88 103 ARG A CA 1
ATOM 751 C C . ARG A 1 103 ? 10.302 -0.876 -6.498 1.00 93.88 103 ARG A C 1
ATOM 753 O O . ARG A 1 103 ? 10.533 -1.017 -7.692 1.00 93.88 103 ARG A O 1
ATOM 760 N N . LYS A 1 104 ? 11.246 -0.597 -5.594 1.00 95.31 104 LYS A N 1
ATOM 761 C CA . LYS A 1 104 ? 12.645 -0.291 -5.945 1.00 95.31 104 LYS A CA 1
ATOM 762 C C . LYS A 1 104 ? 13.299 -1.386 -6.778 1.00 95.31 104 LYS A C 1
ATOM 764 O O . LYS A 1 104 ? 13.992 -1.112 -7.746 1.00 95.31 104 LYS A O 1
ATOM 769 N N . LEU A 1 105 ? 13.062 -2.648 -6.424 1.00 93.88 105 LEU A N 1
ATOM 770 C CA . LEU A 1 105 ? 13.620 -3.768 -7.178 1.00 93.88 105 LEU A CA 1
ATOM 771 C C . LEU A 1 105 ? 13.003 -3.900 -8.586 1.00 93.88 105 LEU A C 1
ATOM 773 O O . LEU A 1 105 ? 13.695 -4.341 -9.496 1.00 93.88 105 LEU A O 1
ATOM 777 N N . ARG A 1 106 ? 11.726 -3.529 -8.777 1.00 91.56 106 ARG A N 1
ATOM 778 C CA . ARG A 1 106 ? 11.101 -3.470 -10.112 1.00 91.56 106 ARG A CA 1
ATOM 779 C C . ARG A 1 106 ? 11.663 -2.319 -10.941 1.00 91.56 106 ARG A C 1
ATOM 781 O O . ARG A 1 106 ? 11.967 -2.528 -12.107 1.00 91.56 106 ARG A O 1
ATOM 788 N N . GLU A 1 107 ? 11.822 -1.147 -10.332 1.00 92.31 107 GLU A N 1
ATOM 789 C CA . GLU A 1 107 ? 12.427 0.033 -10.967 1.00 92.31 107 GLU A CA 1
ATOM 790 C C . GLU A 1 107 ? 13.879 -0.243 -11.389 1.00 92.31 107 GLU A C 1
ATOM 792 O O . GLU A 1 107 ? 14.279 0.117 -12.487 1.00 92.31 107 GLU A O 1
ATOM 797 N N . ALA A 1 108 ? 14.639 -0.975 -10.570 1.00 94.50 108 ALA A N 1
ATOM 798 C CA . ALA A 1 108 ? 15.997 -1.417 -10.887 1.00 94.50 108 ALA A CA 1
ATOM 799 C C . ALA A 1 108 ? 16.066 -2.631 -11.845 1.00 94.50 108 ALA A C 1
ATOM 801 O O . ALA A 1 108 ? 17.145 -3.174 -12.070 1.00 94.50 108 ALA A O 1
ATOM 802 N N . GLY A 1 109 ? 14.938 -3.096 -12.397 1.00 92.00 109 GLY A N 1
ATOM 803 C CA . GLY A 1 109 ? 14.915 -4.157 -13.411 1.00 92.00 109 GLY A CA 1
ATOM 804 C C . GLY A 1 109 ? 15.228 -5.568 -12.899 1.00 92.00 109 GLY A C 1
ATOM 805 O O . GLY A 1 109 ? 15.511 -6.464 -13.693 1.00 92.00 109 GLY A O 1
ATOM 806 N N . HIS A 1 110 ? 15.169 -5.818 -11.586 1.00 91.12 110 HIS A N 1
ATOM 807 C CA . HIS A 1 110 ? 15.436 -7.154 -11.056 1.00 91.12 110 HIS A CA 1
ATOM 808 C C . HIS A 1 110 ? 14.336 -8.147 -11.451 1.00 91.12 110 HIS A C 1
ATOM 810 O O . HIS A 1 110 ? 13.146 -7.934 -11.203 1.00 91.12 110 HIS A O 1
ATOM 816 N N . ALA A 1 111 ? 14.747 -9.292 -11.996 1.00 88.50 111 ALA A N 1
ATOM 817 C CA . ALA A 1 111 ? 13.837 -10.380 -12.320 1.00 88.50 111 ALA A CA 1
ATOM 818 C C . ALA A 1 111 ? 13.287 -11.057 -11.051 1.00 88.50 111 ALA A C 1
ATOM 820 O O . ALA A 1 111 ? 14.012 -11.349 -10.095 1.00 88.50 111 ALA A O 1
ATOM 821 N N . PHE A 1 112 ? 11.989 -11.372 -11.058 1.00 91.12 112 PHE A N 1
ATOM 822 C CA . PHE A 1 112 ? 11.328 -12.096 -9.973 1.00 91.12 112 PHE A CA 1
ATOM 823 C C . PHE A 1 112 ? 10.772 -13.428 -10.459 1.00 91.12 112 PHE A C 1
ATOM 825 O O . PHE A 1 112 ? 9.921 -13.467 -11.343 1.00 91.12 112 PHE A O 1
ATOM 832 N N . LYS A 1 113 ? 11.183 -14.516 -9.800 1.00 88.88 113 LYS A N 1
ATOM 833 C CA . LYS A 1 113 ? 10.664 -15.866 -10.074 1.00 88.88 113 LYS A CA 1
ATOM 834 C C . LYS A 1 113 ? 9.217 -16.074 -9.615 1.00 88.88 113 LYS A C 1
ATOM 836 O O . LYS A 1 113 ? 8.447 -16.766 -10.265 1.00 88.88 113 LYS A O 1
ATOM 841 N N . ASN A 1 114 ? 8.827 -15.458 -8.497 1.00 92.56 114 ASN A N 1
ATOM 842 C CA . ASN A 1 114 ? 7.498 -15.646 -7.916 1.00 92.56 114 ASN A CA 1
ATOM 843 C C . ASN A 1 114 ? 6.516 -14.604 -8.453 1.00 92.56 114 ASN A C 1
ATOM 845 O O . ASN A 1 114 ? 6.664 -13.415 -8.158 1.00 92.56 114 ASN A O 1
ATOM 849 N N . ARG A 1 115 ? 5.485 -15.061 -9.166 1.00 93.50 115 ARG A N 1
ATOM 850 C CA . ARG A 1 115 ? 4.395 -14.227 -9.690 1.00 93.50 115 ARG A CA 1
ATOM 851 C C . ARG A 1 115 ? 3.113 -14.414 -8.886 1.00 93.50 115 ARG A C 1
ATOM 853 O O . ARG A 1 115 ? 2.860 -15.473 -8.309 1.00 93.50 115 ARG A O 1
ATOM 860 N N . CYS A 1 116 ? 2.319 -13.356 -8.806 1.00 91.69 116 CYS A N 1
ATOM 861 C CA . CYS A 1 116 ? 0.980 -13.412 -8.250 1.00 91.69 116 CYS A CA 1
ATOM 862 C C . CYS A 1 116 ? 0.103 -14.279 -9.154 1.00 91.69 116 CYS A C 1
ATOM 864 O O . CYS A 1 116 ? 0.006 -14.014 -10.346 1.00 91.69 116 CYS A O 1
ATOM 866 N N . GLN A 1 117 ? -0.558 -15.282 -8.582 1.00 90.25 117 GLN A N 1
ATOM 867 C CA . GLN A 1 117 ? -1.429 -16.195 -9.332 1.00 90.25 117 GLN A CA 1
ATOM 868 C C . GLN A 1 117 ? -2.682 -15.504 -9.890 1.00 90.25 117 GLN A C 1
ATOM 870 O O . GLN A 1 117 ? -3.326 -16.030 -10.782 1.00 90.25 117 GLN A O 1
ATOM 875 N N . ARG A 1 118 ? -3.026 -14.323 -9.365 1.00 89.44 118 ARG A N 1
ATOM 876 C CA . ARG A 1 118 ? -4.245 -13.599 -9.733 1.00 89.44 118 ARG A CA 1
ATOM 877 C C . ARG A 1 118 ? -4.035 -12.538 -10.809 1.00 89.44 118 ARG A C 1
ATOM 879 O O . ARG A 1 118 ? -4.905 -12.357 -11.642 1.00 89.44 118 ARG A O 1
ATOM 886 N N . CYS A 1 119 ? -2.902 -11.834 -10.790 1.00 90.81 119 CYS A N 1
ATOM 887 C CA . CYS A 1 119 ? -2.621 -10.759 -11.752 1.00 90.81 119 CYS A CA 1
ATOM 888 C C . CYS A 1 119 ? -1.298 -10.916 -12.515 1.00 90.81 119 CYS A C 1
ATOM 890 O O . CYS A 1 119 ? -0.926 -10.028 -13.272 1.00 90.81 119 CYS A O 1
ATOM 892 N N . GLY A 1 120 ? -0.516 -11.973 -12.272 1.00 90.19 120 GLY A N 1
ATOM 893 C CA . GLY A 1 120 ? 0.773 -12.209 -12.941 1.00 90.19 120 GLY A CA 1
ATOM 894 C C . GLY A 1 120 ? 1.927 -11.282 -12.523 1.00 90.19 120 GLY A C 1
ATOM 895 O O . GLY A 1 120 ? 3.090 -11.562 -12.841 1.00 90.19 120 GLY A O 1
ATOM 8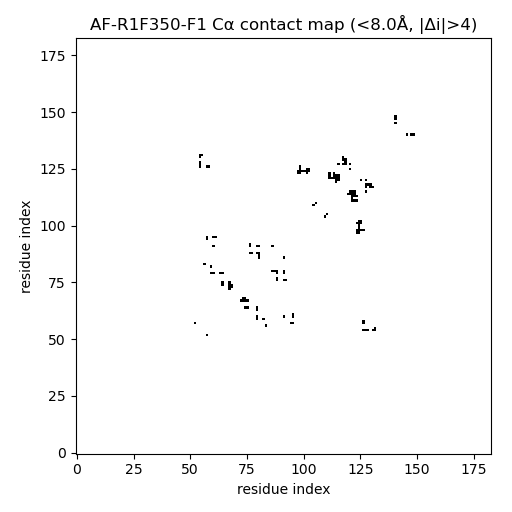96 N N . ALA A 1 121 ? 1.650 -10.213 -11.768 1.00 90.88 121 ALA A N 1
ATOM 897 C CA . ALA A 1 121 ? 2.662 -9.271 -11.296 1.00 90.88 121 ALA A CA 1
ATOM 898 C C . ALA A 1 121 ? 3.669 -9.931 -10.327 1.00 90.88 121 ALA A C 1
ATOM 900 O O . ALA A 1 121 ? 3.324 -10.894 -9.631 1.00 90.88 121 ALA A O 1
ATOM 901 N N . PRO A 1 122 ? 4.910 -9.421 -10.218 1.00 92.44 122 PRO A N 1
ATOM 902 C CA . PRO A 1 122 ? 5.895 -9.926 -9.264 1.00 92.44 122 PRO A CA 1
ATOM 903 C C . PRO A 1 122 ? 5.367 -9.952 -7.826 1.00 92.44 122 PRO A C 1
ATOM 905 O O . PRO A 1 122 ? 4.997 -8.921 -7.277 1.00 92.44 122 PRO A O 1
ATOM 908 N N . LYS A 1 123 ? 5.381 -11.115 -7.162 1.00 89.94 123 LYS A N 1
ATOM 909 C CA . LYS A 1 123 ? 4.753 -11.291 -5.839 1.00 89.94 123 LYS A CA 1
ATOM 910 C C . LYS A 1 123 ? 5.390 -10.407 -4.758 1.00 89.94 123 LYS A C 1
ATOM 912 O O . LYS A 1 123 ? 4.730 -10.040 -3.784 1.00 89.94 123 LYS A O 1
ATOM 917 N N . ARG A 1 124 ? 6.671 -10.054 -4.907 1.00 90.44 124 ARG A N 1
ATOM 918 C CA . ARG A 1 124 ? 7.418 -9.279 -3.911 1.00 90.44 124 ARG A CA 1
ATOM 919 C C . ARG A 1 124 ? 6.935 -7.827 -3.869 1.00 90.44 124 ARG A C 1
ATOM 921 O O . ARG A 1 124 ? 7.192 -7.057 -4.788 1.00 90.44 124 ARG A O 1
ATOM 928 N N . GLY A 1 125 ? 6.276 -7.459 -2.770 1.00 88.19 125 GLY A N 1
ATOM 929 C CA . GLY A 1 125 ? 5.869 -6.076 -2.510 1.00 88.19 125 GLY A CA 1
ATOM 930 C C . GLY A 1 125 ? 4.895 -5.511 -3.542 1.00 88.19 125 GLY A C 1
ATOM 931 O O . GLY A 1 125 ? 4.928 -4.315 -3.814 1.00 88.19 125 GLY A O 1
ATOM 932 N N . HIS A 1 126 ? 4.105 -6.364 -4.193 1.00 92.06 126 HIS A N 1
ATOM 933 C CA . HIS A 1 126 ? 2.995 -5.898 -5.016 1.00 92.06 126 HIS A CA 1
ATOM 934 C C . HIS A 1 126 ? 1.740 -5.734 -4.165 1.00 92.06 126 HIS A C 1
ATOM 936 O O . HIS A 1 126 ? 1.503 -6.519 -3.242 1.00 92.06 126 HIS A O 1
ATOM 942 N N . VAL A 1 127 ? 0.939 -4.744 -4.541 1.00 93.00 127 VAL A N 1
ATOM 943 C CA . VAL A 1 127 ?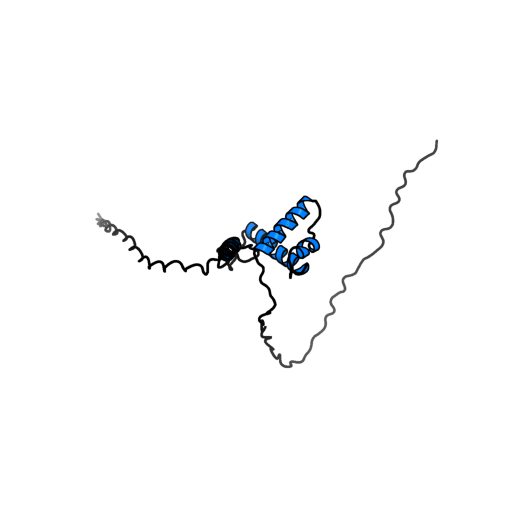 -0.449 -4.586 -4.115 1.00 93.00 127 VAL A CA 1
ATOM 944 C C . VAL A 1 127 ? -1.305 -5.102 -5.270 1.00 93.00 127 VAL A C 1
ATOM 946 O O . VAL A 1 127 ? -1.148 -4.660 -6.408 1.00 93.00 127 VAL A O 1
ATOM 949 N N . CYS A 1 128 ? -2.122 -6.127 -5.027 1.00 91.50 128 CYS A N 1
ATOM 950 C CA . CYS A 1 128 ? -2.860 -6.809 -6.090 1.00 91.50 128 CYS A CA 1
ATOM 951 C C . CYS A 1 128 ? -4.173 -6.077 -6.384 1.00 91.50 128 CYS A C 1
ATOM 953 O O . CYS A 1 128 ? -5.162 -6.300 -5.693 1.00 91.50 128 CYS A O 1
ATOM 955 N N . LEU A 1 129 ? -4.197 -5.252 -7.433 1.00 88.06 129 LEU A N 1
ATOM 956 C CA . LEU A 1 129 ? -5.411 -4.527 -7.831 1.00 88.06 129 LEU A CA 1
ATOM 957 C C . LEU A 1 129 ? -6.536 -5.461 -8.300 1.00 88.06 129 LEU A C 1
ATOM 959 O O . LEU A 1 129 ? -7.690 -5.249 -7.961 1.00 88.06 129 LEU A O 1
ATOM 963 N N . ALA A 1 130 ? -6.201 -6.571 -8.963 1.00 87.19 130 ALA A N 1
ATOM 964 C CA . ALA A 1 130 ? -7.190 -7.587 -9.336 1.00 87.19 130 ALA A CA 1
ATOM 965 C C . ALA A 1 130 ? -7.879 -8.239 -8.121 1.00 87.19 130 ALA A C 1
ATOM 967 O O . ALA A 1 130 ? -8.971 -8.779 -8.242 1.00 87.19 130 ALA A O 1
ATOM 968 N N . LYS A 1 131 ? -7.243 -8.223 -6.940 1.00 86.75 131 LYS A N 1
ATOM 969 C CA . LYS A 1 131 ? -7.870 -8.710 -5.705 1.00 86.75 131 LYS A CA 1
ATOM 970 C C . LYS A 1 131 ? -8.851 -7.682 -5.122 1.00 86.75 131 LYS A C 1
ATOM 972 O O . LYS A 1 131 ? -9.869 -8.105 -4.590 1.00 86.75 131 LYS A O 1
ATOM 977 N N . LEU A 1 132 ? -8.568 -6.383 -5.269 1.00 85.75 132 LEU A N 1
ATOM 978 C CA . LEU A 1 132 ? -9.490 -5.303 -4.884 1.00 85.75 132 LEU A CA 1
ATOM 979 C C . LEU A 1 132 ? -10.785 -5.367 -5.695 1.00 85.75 132 LEU A C 1
ATOM 981 O O . LEU A 1 132 ? -11.868 -5.319 -5.129 1.00 85.75 132 LEU A O 1
ATOM 985 N N . ASP A 1 133 ? -10.668 -5.521 -7.013 1.00 83.62 133 ASP A N 1
ATOM 986 C CA . ASP A 1 133 ? -11.816 -5.567 -7.927 1.00 83.62 133 ASP A CA 1
ATOM 987 C C . ASP A 1 133 ? -12.760 -6.748 -7.630 1.00 83.62 133 ASP A C 1
ATOM 989 O O . ASP A 1 133 ? -13.977 -6.591 -7.528 1.00 83.62 133 ASP A O 1
ATOM 993 N N . GLN A 1 134 ? -12.184 -7.924 -7.362 1.00 81.12 134 GLN A N 1
ATOM 994 C CA . GLN A 1 134 ? -12.945 -9.099 -6.930 1.00 81.12 134 GLN A CA 1
ATOM 995 C C . GLN A 1 134 ? -13.678 -8.869 -5.608 1.00 81.12 134 GLN A C 1
ATOM 997 O O . GLN A 1 134 ? -14.796 -9.349 -5.438 1.00 81.12 134 GLN A O 1
ATOM 1002 N N . ARG A 1 135 ? -13.053 -8.157 -4.664 1.00 77.81 135 ARG A N 1
ATOM 1003 C CA . ARG A 1 135 ? -13.669 -7.853 -3.374 1.00 77.81 135 ARG A CA 1
ATOM 1004 C C . ARG A 1 135 ? -14.798 -6.840 -3.524 1.00 77.81 135 ARG A C 1
ATOM 1006 O O . ARG A 1 135 ? -15.880 -7.102 -3.020 1.00 77.81 135 ARG A O 1
ATOM 1013 N N . ALA A 1 136 ? -14.585 -5.770 -4.287 1.00 78.38 136 ALA A N 1
ATOM 1014 C CA . ALA A 1 136 ? -15.626 -4.799 -4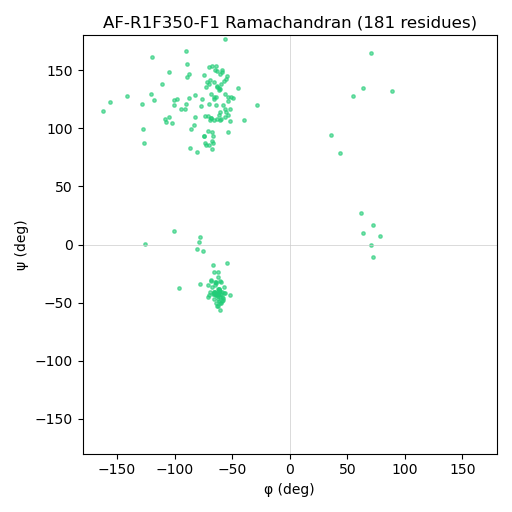.610 1.00 78.38 136 ALA A CA 1
ATOM 1015 C C . ALA A 1 136 ? -16.831 -5.469 -5.291 1.00 78.38 136 ALA A C 1
ATOM 1017 O O . ALA A 1 136 ? -17.974 -5.202 -4.931 1.00 78.38 136 ALA A O 1
ATOM 1018 N N . SER A 1 137 ? -16.575 -6.402 -6.213 1.00 76.50 137 SER A N 1
ATOM 1019 C CA . SER A 1 137 ? -17.620 -7.206 -6.853 1.00 76.50 137 SER A CA 1
ATOM 1020 C C . SER A 1 137 ? -18.351 -8.109 -5.852 1.00 76.50 137 SER A C 1
ATOM 1022 O O . SER A 1 137 ? -19.574 -8.193 -5.881 1.00 76.50 137 SER A O 1
ATOM 1024 N N . ALA A 1 138 ? -17.631 -8.762 -4.935 1.00 76.06 138 ALA A N 1
ATOM 1025 C CA . ALA A 1 138 ? -18.236 -9.598 -3.897 1.00 76.06 138 ALA A CA 1
ATOM 1026 C C . ALA A 1 138 ? -19.078 -8.782 -2.901 1.00 76.06 138 ALA A C 1
ATOM 1028 O O . ALA A 1 138 ? -20.179 -9.200 -2.549 1.00 76.06 138 ALA A O 1
ATOM 1029 N N . ASP A 1 139 ? -18.590 -7.612 -2.485 1.00 77.12 139 ASP A N 1
ATOM 1030 C CA . ASP A 1 139 ? -19.304 -6.701 -1.591 1.00 77.12 139 ASP A CA 1
ATOM 1031 C C . ASP A 1 139 ? -20.551 -6.115 -2.290 1.00 77.12 139 ASP A C 1
ATOM 1033 O O . ASP A 1 139 ? -21.602 -5.996 -1.664 1.00 77.12 139 ASP A O 1
ATOM 1037 N N . ALA A 1 140 ? -20.487 -5.832 -3.600 1.00 72.56 140 ALA A N 1
ATOM 1038 C CA . ALA A 1 140 ? -21.643 -5.412 -4.399 1.00 72.56 140 ALA A CA 1
ATOM 1039 C C . ALA A 1 140 ? -22.707 -6.517 -4.524 1.00 72.56 140 ALA A C 1
ATOM 1041 O O . ALA A 1 140 ? -23.896 -6.244 -4.363 1.00 72.56 140 ALA A O 1
ATOM 1042 N N . VAL A 1 141 ? -22.296 -7.771 -4.753 1.00 70.88 141 VAL A N 1
ATOM 1043 C CA . VAL A 1 141 ? -23.210 -8.929 -4.775 1.00 70.88 141 VAL A CA 1
ATOM 1044 C C . VAL A 1 141 ? -23.845 -9.151 -3.397 1.00 70.88 141 VAL A C 1
ATOM 1046 O O . VAL A 1 141 ? -25.048 -9.385 -3.313 1.00 70.88 141 VAL A O 1
ATOM 1049 N N . ALA A 1 142 ? -23.073 -9.017 -2.313 1.00 69.88 142 ALA A N 1
ATOM 1050 C CA . ALA A 1 142 ? -23.590 -9.122 -0.949 1.00 69.88 142 ALA A CA 1
ATOM 1051 C C . ALA A 1 142 ? -24.591 -7.999 -0.615 1.00 69.88 142 ALA A C 1
ATOM 1053 O O . ALA A 1 142 ? -25.628 -8.265 -0.008 1.00 69.88 142 ALA A O 1
ATOM 1054 N N . ALA A 1 143 ? -24.319 -6.762 -1.045 1.00 69.00 143 ALA A N 1
ATOM 1055 C CA . ALA A 1 143 ? -25.215 -5.620 -0.861 1.00 69.00 143 ALA A CA 1
ATOM 1056 C C . ALA A 1 143 ? -26.504 -5.728 -1.694 1.00 69.00 143 ALA A C 1
ATOM 1058 O O . ALA A 1 143 ? -27.550 -5.245 -1.267 1.00 69.00 143 ALA A O 1
ATOM 1059 N N . ALA A 1 144 ? -26.449 -6.384 -2.857 1.00 69.50 144 ALA A N 1
ATOM 1060 C CA . ALA A 1 144 ? -27.606 -6.591 -3.725 1.00 69.50 144 ALA A CA 1
ATOM 1061 C C . ALA A 1 144 ? -28.588 -7.666 -3.215 1.00 69.50 144 ALA A C 1
ATOM 1063 O O . ALA A 1 144 ? -29.646 -7.839 -3.813 1.00 69.50 144 ALA A O 1
ATOM 1064 N N . GLY A 1 145 ? -28.274 -8.393 -2.133 1.00 61.75 145 GLY A N 1
ATOM 1065 C CA . GLY A 1 145 ? -29.200 -9.341 -1.496 1.00 61.75 145 GLY A CA 1
ATOM 1066 C C . GLY A 1 145 ? -29.623 -10.537 -2.363 1.00 61.75 145 GLY A C 1
ATOM 1067 O O . GLY A 1 145 ? -30.522 -11.281 -1.974 1.00 61.75 145 GLY A O 1
ATOM 1068 N N . LEU A 1 146 ? -28.988 -10.756 -3.519 1.00 54.41 146 LEU A N 1
ATOM 1069 C CA . LEU A 1 146 ? -29.270 -11.887 -4.399 1.00 54.41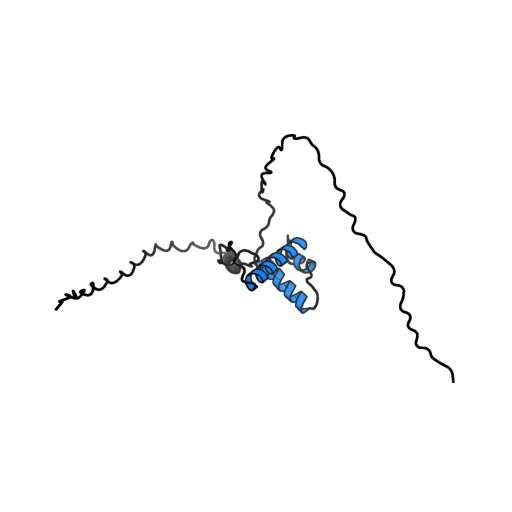 146 LEU A CA 1
ATOM 1070 C C . LEU A 1 146 ? -28.296 -13.024 -4.085 1.00 54.41 146 LEU A C 1
ATOM 1072 O O . LEU A 1 146 ? -27.080 -12.890 -4.219 1.00 54.41 146 LEU A O 1
ATOM 1076 N 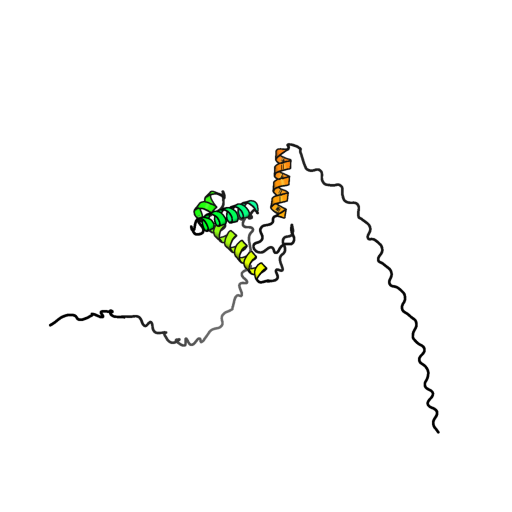N . GLY A 1 147 ? -28.850 -14.146 -3.626 1.00 54.66 147 GLY A N 1
ATOM 1077 C CA . GLY A 1 147 ? -28.102 -15.365 -3.358 1.00 54.66 147 GLY A CA 1
ATOM 1078 C C . GLY A 1 147 ? -27.293 -15.813 -4.575 1.00 54.66 147 GLY A C 1
ATOM 1079 O O . GLY A 1 147 ? -27.851 -16.001 -5.646 1.00 54.66 147 GLY A O 1
ATOM 1080 N N . GLN A 1 148 ? -25.996 -16.012 -4.334 1.00 51.34 148 GLN A N 1
ATOM 1081 C CA . GLN A 1 148 ? -24.975 -16.655 -5.168 1.00 51.34 148 GLN A CA 1
ATOM 1082 C C . GLN A 1 148 ? -24.780 -16.115 -6.604 1.00 51.34 148 GLN A C 1
ATOM 1084 O O . GLN A 1 148 ? -25.706 -16.105 -7.411 1.00 51.34 148 GLN A O 1
ATOM 1089 N N . PRO A 1 149 ? -23.534 -15.780 -7.004 1.00 53.56 149 PRO A N 1
ATOM 1090 C CA . PRO A 1 149 ? -23.223 -15.658 -8.419 1.00 53.56 149 PRO A CA 1
ATOM 1091 C C . PRO A 1 149 ? -23.397 -17.039 -9.055 1.00 53.56 149 PRO A C 1
ATOM 1093 O O . PRO A 1 149 ? -22.735 -18.005 -8.665 1.00 53.56 149 PRO A O 1
ATOM 1096 N N . THR A 1 150 ? -24.298 -17.145 -10.027 1.00 52.22 150 THR A N 1
ATOM 1097 C CA . THR A 1 150 ? -24.344 -18.311 -10.904 1.00 52.22 150 THR A CA 1
ATOM 1098 C C . THR A 1 150 ? -22.963 -18.466 -11.550 1.00 52.22 150 THR A C 1
ATOM 1100 O O . THR A 1 150 ? -22.400 -17.481 -12.042 1.00 52.22 150 THR A O 1
ATOM 1103 N N . PRO A 1 151 ? -22.347 -19.663 -11.517 1.00 60.41 151 PRO A N 1
ATOM 1104 C CA . PRO A 1 151 ? -21.106 -19.867 -12.243 1.00 60.41 151 PRO A CA 1
ATOM 1105 C C . PRO A 1 151 ? -21.378 -19.608 -13.733 1.00 60.41 151 PRO A C 1
ATOM 1107 O O . PRO A 1 151 ? -22.425 -20.033 -14.236 1.00 60.41 151 PRO A O 1
ATOM 1110 N N . PRO A 1 152 ? -20.477 -18.920 -14.460 1.00 62.53 152 PRO A N 1
ATOM 1111 C CA . PRO A 1 152 ? -20.602 -18.840 -15.908 1.00 62.53 152 PRO A CA 1
ATOM 1112 C C . PRO A 1 152 ? -20.651 -20.273 -16.466 1.00 62.53 152 PRO A C 1
ATOM 1114 O O . PRO A 1 152 ? -19.962 -21.150 -15.929 1.00 62.53 152 PRO A O 1
ATOM 1117 N N . PRO A 1 153 ? -21.463 -20.543 -17.507 1.00 55.97 153 PRO A N 1
ATOM 1118 C CA . PRO A 1 153 ? -21.532 -21.874 -18.095 1.00 55.97 153 PRO A CA 1
ATOM 1119 C C . PRO A 1 153 ? -20.118 -22.320 -18.487 1.00 55.97 153 PRO A C 1
ATOM 1121 O O . PRO A 1 153 ? -19.316 -21.472 -18.898 1.00 55.97 153 PRO A O 1
ATOM 1124 N N . PRO A 1 154 ? -19.777 -23.617 -18.365 1.00 47.69 154 PRO A N 1
ATOM 1125 C CA . PRO A 1 154 ? -18.488 -24.102 -18.826 1.00 47.69 154 PRO A CA 1
ATOM 1126 C C . PRO A 1 154 ? -18.346 -23.713 -20.295 1.00 47.69 154 PRO A C 1
ATOM 1128 O O . PRO A 1 154 ? -19.114 -24.172 -21.143 1.00 47.69 154 PRO A O 1
ATOM 1131 N N . SER A 1 155 ? -17.391 -22.820 -20.575 1.00 53.88 155 SER A N 1
ATOM 1132 C CA . SER A 1 155 ? -16.958 -22.511 -21.930 1.00 53.88 155 SER A CA 1
ATOM 1133 C C . SER A 1 155 ? -16.626 -23.833 -22.587 1.00 53.88 155 SER A C 1
ATOM 1135 O O . SER A 1 155 ? -15.633 -24.479 -22.251 1.00 53.88 155 SER A O 1
ATOM 1137 N N . GLN A 1 156 ? -17.515 -24.247 -23.481 1.00 53.28 156 GLN A N 1
ATOM 1138 C CA . GLN A 1 156 ? -17.337 -25.413 -24.314 1.00 53.28 156 GLN A CA 1
ATOM 1139 C C . GLN A 1 156 ? -15.954 -25.289 -24.939 1.00 53.28 156 GLN A C 1
ATOM 1141 O O . GLN A 1 156 ? -15.608 -24.238 -25.486 1.00 53.28 156 GLN A O 1
ATOM 1146 N N . HIS A 1 157 ? -15.152 -26.334 -24.760 1.00 50.72 157 HIS A N 1
ATOM 1147 C CA . HIS A 1 157 ? -13.841 -26.482 -25.360 1.00 50.72 157 HIS A CA 1
ATOM 1148 C C . HIS A 1 157 ? -13.881 -25.957 -26.798 1.00 50.72 157 HIS A C 1
ATOM 1150 O O . HIS A 1 157 ? -14.454 -26.588 -27.684 1.00 50.72 157 HIS A O 1
ATOM 1156 N N . ARG A 1 158 ? -13.278 -24.787 -27.040 1.00 58.00 158 ARG A N 1
ATOM 1157 C CA . ARG A 1 158 ? -12.914 -24.407 -28.401 1.00 58.00 158 ARG A CA 1
ATOM 1158 C C . ARG A 1 158 ? -11.853 -25.407 -28.822 1.00 58.00 158 ARG A C 1
ATOM 1160 O O . ARG A 1 158 ? -10.729 -25.361 -28.324 1.00 58.00 158 ARG A O 1
ATOM 1167 N N . SER A 1 159 ? -12.242 -26.323 -29.701 1.00 60.44 159 SER A N 1
ATOM 1168 C CA . SER A 1 159 ? -11.313 -27.152 -30.455 1.00 60.44 159 SER A CA 1
ATOM 1169 C C . SER A 1 159 ? -10.184 -26.270 -30.998 1.00 60.44 159 SER A C 1
ATOM 1171 O O . SER A 1 159 ? -10.465 -25.175 -31.503 1.00 60.44 159 SER A O 1
ATOM 1173 N N . PRO A 1 160 ? -8.914 -26.689 -30.882 1.00 59.19 160 PRO A N 1
ATOM 1174 C CA . PRO A 1 160 ? -7.824 -25.942 -31.480 1.00 59.19 160 PRO A CA 1
ATOM 1175 C C . PRO A 1 160 ? -8.029 -25.890 -32.998 1.00 59.19 160 PRO A C 1
ATOM 1177 O O . PRO A 1 160 ? -8.336 -26.899 -33.633 1.00 59.19 160 PRO A O 1
ATOM 1180 N N . ALA A 1 161 ? -7.882 -24.695 -33.568 1.00 62.44 161 ALA A N 1
ATOM 1181 C CA . ALA A 1 161 ? -7.816 -24.512 -35.010 1.00 62.44 161 ALA A CA 1
ATOM 1182 C C . ALA A 1 161 ? -6.659 -25.358 -35.583 1.00 62.44 161 ALA A C 1
ATOM 1184 O O . ALA A 1 161 ? -5.600 -25.422 -34.947 1.00 62.44 161 ALA A O 1
ATOM 1185 N N . PRO A 1 162 ? -6.817 -26.004 -36.752 1.00 59.88 162 PRO A N 1
ATOM 1186 C CA . PRO A 1 162 ? -5.708 -26.709 -37.380 1.00 59.88 162 PRO A CA 1
ATOM 1187 C C . PRO A 1 162 ? -4.603 -25.712 -37.757 1.00 59.88 162 PRO A C 1
ATOM 1189 O O . PRO A 1 162 ? -4.871 -24.622 -38.264 1.00 59.88 162 PRO A O 1
ATOM 1192 N N . ALA A 1 163 ? -3.358 -26.088 -37.465 1.00 64.38 163 ALA A N 1
ATOM 1193 C CA . ALA A 1 163 ? -2.167 -25.312 -37.786 1.00 64.38 163 ALA A CA 1
ATOM 1194 C C . ALA A 1 163 ? -2.052 -25.056 -39.305 1.00 64.38 163 ALA A C 1
ATOM 1196 O O . ALA A 1 163 ? -2.442 -25.921 -40.093 1.00 64.38 163 ALA A O 1
ATOM 1197 N N . PRO A 1 164 ? -1.483 -23.917 -39.742 1.00 64.25 164 PRO A N 1
ATOM 1198 C CA . PRO A 1 164 ? -1.156 -23.722 -41.147 1.00 64.25 164 PRO A CA 1
ATOM 1199 C C . PRO A 1 164 ? -0.064 -24.717 -41.568 1.00 64.25 164 PRO A C 1
ATOM 1201 O O . PRO A 1 164 ? 1.003 -24.794 -40.958 1.00 64.25 164 PRO A O 1
ATOM 1204 N N . THR A 1 165 ? -0.344 -25.492 -42.612 1.00 71.50 165 THR A N 1
ATOM 1205 C CA . THR A 1 165 ? 0.609 -26.394 -43.270 1.00 71.50 165 THR A CA 1
ATOM 1206 C C . THR A 1 165 ? 1.800 -25.610 -43.837 1.00 71.50 165 THR A C 1
ATOM 1208 O O . THR A 1 165 ? 1.572 -24.602 -44.511 1.00 71.50 165 THR A O 1
ATOM 1211 N N . PRO A 1 166 ? 3.057 -26.049 -43.639 1.00 68.62 166 PRO A N 1
ATOM 1212 C CA . PRO A 1 166 ? 4.197 -25.445 -44.321 1.00 68.62 166 PRO A CA 1
ATOM 1213 C C . PRO A 1 166 ? 4.201 -25.812 -45.814 1.00 68.62 166 PRO A C 1
ATOM 1215 O O . PRO A 1 166 ? 3.905 -26.946 -46.191 1.00 68.62 166 PRO A O 1
ATOM 1218 N N . ALA A 1 167 ? 4.539 -24.835 -46.657 1.00 72.88 167 ALA A N 1
ATOM 1219 C CA . ALA A 1 167 ? 4.690 -24.996 -48.102 1.00 72.88 167 ALA A CA 1
ATOM 1220 C C . ALA A 1 167 ? 5.835 -25.973 -48.459 1.00 72.88 167 ALA A C 1
ATOM 1222 O O . ALA A 1 167 ? 6.824 -26.043 -47.722 1.00 72.88 167 ALA A O 1
ATOM 1223 N N . PRO A 1 168 ? 5.744 -26.708 -49.584 1.00 70.31 168 PRO A N 1
ATOM 1224 C CA . PRO A 1 168 ? 6.809 -27.605 -50.024 1.00 70.31 168 PRO A CA 1
ATOM 1225 C C . PRO A 1 168 ? 8.052 -26.832 -50.495 1.00 70.31 168 PRO A C 1
ATOM 1227 O O . PRO A 1 168 ? 7.952 -25.791 -51.144 1.00 70.31 168 PRO A O 1
ATOM 1230 N N . ALA A 1 169 ? 9.229 -27.366 -50.163 1.00 71.50 169 ALA A N 1
ATOM 1231 C CA . ALA A 1 169 ? 10.532 -26.836 -50.563 1.00 71.50 169 ALA A CA 1
ATOM 1232 C C . ALA A 1 169 ? 10.747 -26.902 -52.094 1.00 71.50 169 ALA A C 1
ATOM 1234 O O . ALA A 1 169 ? 10.228 -27.816 -52.741 1.00 71.50 169 ALA A O 1
ATOM 1235 N N . PRO A 1 170 ? 11.529 -25.977 -52.686 1.00 74.56 170 PRO A N 1
ATOM 1236 C CA . PRO A 1 170 ? 11.871 -26.025 -54.106 1.00 74.56 170 PRO A CA 1
ATOM 1237 C C . PRO A 1 170 ? 12.826 -27.193 -54.428 1.00 74.56 170 PRO A C 1
ATOM 1239 O O . PRO A 1 170 ? 13.605 -27.606 -53.564 1.00 74.56 170 PRO A O 1
ATOM 1242 N N . PRO A 1 171 ? 12.798 -27.724 -55.666 1.00 75.69 171 PRO A N 1
ATOM 1243 C CA . PRO A 1 171 ? 13.664 -28.825 -56.075 1.00 75.69 171 PRO A CA 1
ATOM 1244 C C . PRO A 1 171 ? 15.143 -28.400 -56.119 1.00 75.69 171 PRO A C 1
ATOM 1246 O O . PRO A 1 171 ? 15.445 -27.223 -56.335 1.00 75.69 171 PRO A O 1
ATOM 1249 N N . PRO A 1 172 ? 16.084 -29.346 -55.948 1.00 69.19 172 PRO A N 1
ATOM 1250 C CA . PRO A 1 172 ? 17.504 -29.052 -56.053 1.00 69.19 172 PRO A CA 1
ATOM 1251 C C . PRO A 1 172 ? 17.864 -28.614 -57.477 1.00 69.19 172 PRO A C 1
ATOM 1253 O O . PRO A 1 172 ? 17.576 -29.303 -58.456 1.00 69.19 172 PRO A O 1
ATOM 1256 N N . SER A 1 173 ? 18.525 -27.458 -57.565 1.00 70.19 173 SER A N 1
ATOM 1257 C CA . SER A 1 173 ? 19.179 -26.959 -58.775 1.00 70.19 173 SER A CA 1
ATOM 1258 C C . SER A 1 173 ? 20.093 -28.034 -59.356 1.00 70.19 173 SER A C 1
ATOM 1260 O O . SER A 1 173 ? 20.966 -28.556 -58.662 1.00 70.19 173 SER A O 1
ATOM 1262 N N . ALA A 1 174 ? 19.902 -28.339 -60.638 1.00 58.75 174 ALA A N 1
ATOM 1263 C CA . ALA A 1 174 ? 20.767 -29.226 -61.396 1.00 58.75 174 ALA A CA 1
ATOM 1264 C C . ALA A 1 174 ? 22.226 -28.751 -61.288 1.00 58.75 174 ALA A C 1
ATOM 1266 O O . ALA A 1 174 ? 22.600 -27.703 -61.820 1.00 58.75 174 ALA A O 1
ATOM 1267 N N . PHE A 1 175 ? 23.054 -29.535 -60.597 1.00 54.50 175 PHE A N 1
ATOM 1268 C CA . PHE A 1 175 ? 24.502 -29.418 -60.680 1.00 54.50 175 PHE A CA 1
ATOM 1269 C C . PHE A 1 175 ? 24.898 -29.655 -62.140 1.00 54.50 175 PHE A C 1
ATOM 1271 O O . PHE A 1 175 ? 24.824 -30.773 -62.647 1.00 54.50 175 PHE A O 1
ATOM 1278 N N . LYS A 1 176 ? 25.306 -28.589 -62.834 1.00 60.81 176 LYS A N 1
ATOM 1279 C CA . LYS A 1 176 ? 26.027 -28.714 -64.100 1.00 60.81 176 LYS A CA 1
ATOM 1280 C C . LYS A 1 176 ? 27.327 -29.464 -63.818 1.00 60.81 176 LYS A C 1
ATOM 1282 O O . LYS A 1 176 ? 28.213 -28.939 -63.149 1.00 60.81 176 LYS A O 1
ATOM 1287 N N . ALA A 1 177 ? 27.421 -30.686 -64.331 1.00 57.69 177 ALA A N 1
ATOM 1288 C CA . ALA A 1 177 ? 28.666 -31.426 -64.416 1.00 57.69 177 ALA A CA 1
ATOM 1289 C C . ALA A 1 177 ? 29.646 -30.630 -65.292 1.00 57.69 177 ALA A C 1
ATOM 1291 O O . ALA A 1 177 ? 29.477 -30.528 -66.507 1.00 57.69 177 ALA A O 1
ATOM 1292 N N . PHE A 1 178 ? 30.649 -30.028 -64.658 1.00 52.94 178 PHE A N 1
ATOM 1293 C CA . PHE A 1 178 ? 31.810 -29.474 -65.339 1.00 52.94 178 PHE A CA 1
ATOM 1294 C C . PHE A 1 178 ? 32.682 -30.664 -65.762 1.00 52.94 178 PHE A C 1
ATOM 1296 O O . PHE A 1 178 ? 33.458 -31.198 -64.971 1.00 52.94 178 PHE A O 1
ATOM 1303 N N . ILE A 1 179 ? 32.494 -31.139 -66.994 1.00 65.38 179 ILE A N 1
ATOM 1304 C CA . ILE A 1 179 ? 33.448 -32.046 -67.635 1.00 65.38 179 ILE A CA 1
ATOM 1305 C C . ILE A 1 179 ? 34.708 -31.222 -67.905 1.00 65.38 179 ILE A C 1
ATOM 1307 O O . ILE A 1 179 ? 34.719 -30.333 -68.754 1.00 65.38 179 ILE A O 1
ATOM 1311 N N . CYS A 1 180 ? 35.763 -31.510 -67.151 1.00 51.03 180 CYS A N 1
ATOM 1312 C CA . CYS A 1 180 ? 37.118 -31.087 -67.462 1.00 51.03 180 CYS A CA 1
ATOM 1313 C C . CYS A 1 180 ? 37.571 -31.875 -68.703 1.00 51.03 180 CYS A C 1
ATOM 1315 O O . CYS A 1 180 ? 37.790 -33.083 -68.608 1.00 51.03 180 CYS A O 1
ATOM 1317 N N . HIS A 1 181 ? 37.652 -31.223 -69.865 1.00 57.72 181 HIS A N 1
ATOM 1318 C CA . HIS A 1 181 ? 38.427 -31.740 -70.993 1.00 57.72 181 HIS A CA 1
ATOM 1319 C C . HIS A 1 181 ? 39.766 -31.011 -71.033 1.00 57.72 181 HIS A C 1
ATOM 1321 O O . HIS A 1 181 ? 39.832 -29.784 -71.016 1.00 57.72 181 HIS A O 1
ATOM 1327 N N . ARG A 1 182 ? 40.807 -31.836 -70.994 1.00 57.69 182 ARG A N 1
ATOM 1328 C CA . ARG A 1 182 ? 42.226 -31.519 -71.017 1.00 57.69 182 ARG A CA 1
ATOM 1329 C C . ARG A 1 182 ? 42.699 -31.688 -72.454 1.00 57.69 182 ARG A C 1
ATOM 1331 O O . ARG A 1 182 ? 42.551 -32.789 -72.975 1.00 57.69 182 ARG A O 1
ATOM 1338 N N . GLU A 1 183 ? 43.305 -30.652 -73.016 1.00 59.75 183 GLU A N 1
ATOM 1339 C CA . GLU A 1 183 ? 44.338 -30.756 -74.054 1.00 59.75 183 GLU A CA 1
ATOM 1340 C C . GLU A 1 183 ? 45.504 -29.854 -73.651 1.00 59.75 183 GLU A C 1
ATOM 1342 O O . GLU A 1 183 ? 45.237 -28.703 -73.233 1.00 59.75 183 GLU A O 1
#

Secondary structure (DSSP, 8-state):
-----------------------------------------------TT-PPPPHHHHHHHHHHHHHHHHTT----HHHHHHTSTT--HHHHHHHHHHHHHHHHHHHTT---S-B-TTT-SBSTT---HHHHHHHHHHHHHHHTT---PPPPP------PPPPPPPPPPPPPP----------

Radius of gyration: 36.12 Å; Cα contacts (8 Å, |Δi|>4): 80; chains: 1; bounding box: 76×92×98 Å

pLDDT: mean 72.97, std 19.41, range [36.09, 96.0]